Protein AF-0000000072927226 (afdb_homodimer)

Nearest PDB structures (foldseek):
  2j3t-assembly1_D  TM=7.865E-01  e=2.272E-13  Homo sapiens
  7b70-assembly1_D  TM=7.907E-01  e=9.037E-11  Drosophila melanogaster
  2zmv-assembly1_B  TM=6.816E-01  e=2.097E-09  Homo sapiens
  2zmv-assembly1_A  TM=6.597E-01  e=4.601E-09  Homo sapiens
  3cue-assembly4_U  TM=7.521E-01  e=5.831E-08  unclassified

Organism: Fusarium oxysporum f. sp. lycopersici (strain 4287 / CBS 123668 / FGSC 9935 / NRRL 34936) (NCBI:txid426428)

Solvent-accessible surface area (backbone atoms only — not comparable to full-atom values): 16430 Å² total; per-residue (Å²): 88,42,60,40,33,40,36,31,27,25,67,89,28,46,69,27,40,73,47,75,67,45,83,84,24,44,73,77,47,71,68,53,48,46,52,47,31,44,52,47,42,54,48,24,55,54,50,37,68,57,47,41,62,50,73,60,78,75,73,56,58,91,81,59,67,75,71,78,63,58,21,58,34,35,40,29,35,77,64,30,24,36,39,49,48,77,45,94,80,44,35,33,40,38,40,31,26,37,70,80,47,72,66,56,68,59,52,55,50,51,50,48,49,47,42,52,65,54,44,68,66,36,88,88,62,53,81,84,44,67,70,83,47,67,70,40,51,52,54,49,51,55,53,50,50,56,51,47,70,93,86,46,59,39,33,42,36,31,27,23,67,88,31,46,70,28,39,73,48,76,68,46,82,80,25,44,71,76,49,72,66,53,48,46,53,48,30,45,51,47,42,52,47,24,56,54,50,38,68,56,49,45,62,47,73,60,79,76,74,56,60,90,80,62,66,74,72,77,64,60,21,59,35,36,39,28,36,78,67,30,24,37,40,48,48,77,45,94,82,44,36,33,39,38,40,32,25,37,68,80,48,73,66,58,69,61,53,54,52,50,50,48,49,46,42,51,66,53,44,67,66,37,88,86,61,55,82,83,44,68,70,85,45,70,68,40,51,52,55,50,50,54,54,51,48,56,51,48,71,94

Sequence (300 aa):
MTVFALIVINKAGGLVYNKNFHEGLQQISTNDYLVLAGTFHGVHAITSRLNPVKNLPGATPPGNRPEPSSGLEVLETENFRMQCFNTMTGTKFLLFTDTTQANVDVTIRRIYDLYADYVMKNPFYSLEMPIRCDIFDRKLLSYIREINNRMTVFALIVINKAGGLVYNKNFHEGLQQISTNDYLVLAGTFHGVHAITSRLNPVKNLPGATPPGNRPEPSSGLEVLETENFRMQCFNTMTGTKFLLFTDTTQANVDVTIRRIYDLYADYVMKNPFYSLEMPIRCDIFDRKLLSYIREINNR

Foldseek 3Di:
DAWAKKWKAFQVLATQDIDGQDPPDPDQDPVNVRVVSNVQNVQQVVQLPVPPDPPPPPPPPPPCPPDSRGGDAWDDDPFWIWGWDADPNNMIMIIIGGPPDPPVVVVRVVLVVLCCVFPVPDPVDDRNHHGDTPVSVVVNNVSSCVVRVD/DAWAKKWKAFQVLATQDIDGQDPPDPDQDPVNVRVVSNVQNVQQVVQLPVPPDPPPPPPPPPPCPPDSRGGDAWDDDPFWIWGWDADPNNMIMIIIGGPVDPPVVVVRVVLVVLCVVFPVPDPVDDRNHHGDTVVSVVVNNVSSCVVRVD

pLDDT: mean 84.55, std 16.96, range [39.0, 98.31]

Secondary structure (DSSP, 8-state):
--EEEEEEE-TTS-EEEEEE--SSS----HHHHHHHHHHHHHHHHHHHH---B---TTTS-TTS-------EEEEEESS-EEEEEE-TTS-EEEEEE-TT---HHHHHHHHHHHHHHHTTT-TT--TTS----HHHHHHHHHHHHHHHT-/--EEEEEEE-TTS-EEEEEE--SSB----HHHHHHHHHHHHHHHHHHHH--SS---TTTS-TTS-------EEEEEESS-EEEEEE-TTS-EEEEEE-TT---HHHHHHHHHHHHHHHTTT-TT--TTS----HHHHHHHHHHHHHHHT-

Radius of gyration: 20.94 Å; Cα contacts (8 Å, |Δi|>4): 486; chains: 2; bounding box: 62×59×44 Å

InterPro domains:
  IPR007233 Trafficking protein particle complex subunit [PF04099] (3-146)
  IPR007233 Trafficking protein particle complex subunit [PTHR23249] (1-148)
  IPR007233 Trafficking protein particle complex subunit [SM01399] (3-147)
  IPR011012 Longin-like domain superfamily [SSF64356] (1-146)

Structure (mmCIF, N/CA/C/O backbone):
data_AF-0000000072927226-model_v1
#
loop_
_entity.id
_entity.type
_entity.pdbx_description
1 polymer 'Trafficking protein particle complex subunit'
#
loop_
_atom_site.group_PDB
_atom_site.id
_atom_site.type_symbol
_atom_site.label_atom_id
_atom_site.label_alt_id
_atom_site.label_comp_id
_atom_site.label_asym_id
_atom_site.label_entity_id
_atom_site.label_seq_id
_atom_site.pdbx_PDB_ins_code
_atom_site.Cartn_x
_atom_site.Cartn_y
_atom_site.Cartn_z
_atom_site.occupancy
_atom_site.B_iso_or_equiv
_atom_site.auth_seq_id
_atom_site.auth_comp_id
_atom_site.auth_asym_id
_atom_site.auth_atom_id
_atom_site.pdbx_PDB_model_num
ATOM 1 N N . MET A 1 1 ? 12.422 6.727 15.461 1 64.38 1 MET A N 1
ATOM 2 C CA . MET A 1 1 ? 11.047 6.863 14.977 1 64.38 1 MET A CA 1
ATOM 3 C C . MET A 1 1 ? 10.828 8.234 14.352 1 64.38 1 MET A C 1
ATOM 5 O O . MET A 1 1 ? 10.914 9.258 15.039 1 64.38 1 MET A O 1
ATOM 9 N N . THR A 1 2 ? 10.859 8.266 13.125 1 88.19 2 THR A N 1
ATOM 10 C CA . THR A 1 2 ? 10.836 9.594 12.531 1 88.19 2 THR A CA 1
ATOM 11 C C . THR A 1 2 ? 9.625 9.766 11.625 1 88.19 2 THR A C 1
ATOM 13 O O . THR A 1 2 ? 9.336 8.898 10.789 1 88.19 2 THR A O 1
ATOM 16 N N . VAL A 1 3 ? 8.836 10.773 11.953 1 92.12 3 VAL A N 1
ATOM 17 C CA . VAL A 1 3 ? 7.75 11.195 11.07 1 92.12 3 VAL A CA 1
ATOM 18 C C . VAL A 1 3 ? 8.289 12.125 9.984 1 92.12 3 VAL A C 1
ATOM 20 O O . VAL A 1 3 ? 8.938 13.125 10.289 1 92.12 3 VAL A O 1
ATOM 23 N N . PHE A 1 4 ? 8 11.758 8.766 1 90.88 4 PHE A N 1
ATOM 24 C CA . PHE A 1 4 ? 8.578 12.5 7.656 1 90.88 4 PHE A CA 1
ATOM 25 C C . PHE A 1 4 ? 7.617 13.57 7.164 1 90.88 4 PHE A C 1
ATOM 27 O O . PHE A 1 4 ? 8.031 14.703 6.883 1 90.88 4 PHE A O 1
ATOM 34 N N . ALA A 1 5 ? 6.379 13.219 6.992 1 92.75 5 ALA A N 1
ATOM 35 C CA . ALA A 1 5 ? 5.453 14.133 6.332 1 92.75 5 ALA A CA 1
ATOM 36 C C . ALA A 1 5 ? 4.004 13.758 6.633 1 92.75 5 ALA A C 1
ATOM 38 O O . ALA A 1 5 ? 3.717 12.625 7.031 1 92.75 5 ALA A O 1
ATOM 39 N N . LEU A 1 6 ? 3.143 14.719 6.469 1 95.25 6 LEU A N 1
ATOM 40 C CA . LEU A 1 6 ? 1.695 14.555 6.535 1 95.25 6 LEU A CA 1
ATOM 41 C C . LEU A 1 6 ? 1.026 15.125 5.289 1 95.25 6 LEU A C 1
ATOM 43 O O . LEU A 1 6 ? 1.361 16.234 4.852 1 95.25 6 LEU A O 1
ATOM 47 N N . ILE A 1 7 ? 0.152 14.344 4.785 1 95.94 7 ILE A N 1
ATOM 48 C CA . ILE A 1 7 ? -0.712 14.906 3.752 1 95.94 7 ILE A CA 1
ATOM 49 C C . ILE A 1 7 ? -2.174 14.625 4.098 1 95.94 7 ILE A C 1
ATOM 51 O O . ILE A 1 7 ? -2.492 13.602 4.703 1 95.94 7 ILE A O 1
ATOM 55 N N . VAL A 1 8 ? -3.021 15.531 3.719 1 97.44 8 VAL A N 1
ATOM 56 C CA . VAL A 1 8 ? -4.461 15.359 3.883 1 97.44 8 VAL A CA 1
ATOM 57 C C . VAL A 1 8 ? -5.152 15.445 2.523 1 97.44 8 VAL A C 1
ATOM 59 O O . VAL A 1 8 ? -4.902 16.375 1.751 1 97.44 8 VAL A O 1
ATOM 62 N N . ILE A 1 9 ? -5.93 14.492 2.289 1 96.88 9 ILE A N 1
ATOM 63 C CA . ILE A 1 9 ? -6.66 14.406 1.029 1 96.88 9 ILE A CA 1
ATOM 64 C C . ILE A 1 9 ? -8.164 14.445 1.3 1 96.88 9 ILE A C 1
ATOM 66 O O . ILE A 1 9 ? -8.648 13.781 2.217 1 96.88 9 ILE A O 1
ATOM 70 N N . ASN A 1 10 ? -8.906 15.258 0.527 1 95.81 10 ASN A N 1
ATOM 71 C CA . ASN A 1 10 ? -10.352 15.32 0.727 1 95.81 10 ASN A CA 1
ATOM 72 C C . ASN A 1 10 ? -11.055 14.117 0.103 1 95.81 10 ASN A C 1
ATOM 74 O O . ASN A 1 10 ? -10.398 13.219 -0.439 1 95.81 10 ASN A O 1
ATOM 78 N N . LYS A 1 11 ? -12.422 14.094 0.17 1 93.31 11 LYS A N 1
ATOM 79 C CA . LYS A 1 11 ? -13.227 12.945 -0.241 1 93.31 11 LYS A CA 1
ATOM 80 C C . LYS A 1 11 ? -13.055 12.664 -1.73 1 93.31 11 LYS A C 1
ATOM 82 O O . LYS A 1 11 ? -13.141 11.508 -2.162 1 93.31 11 LYS A O 1
ATOM 87 N N . ALA A 1 12 ? -12.773 13.688 -2.471 1 93.44 12 ALA A N 1
ATOM 88 C CA . ALA A 1 12 ? -12.664 13.57 -3.922 1 93.44 12 ALA A CA 1
ATOM 89 C C . ALA A 1 12 ? -11.234 13.227 -4.34 1 93.44 12 ALA A C 1
ATOM 91 O O . ALA A 1 12 ? -10.953 13.062 -5.527 1 93.44 12 ALA A O 1
ATOM 92 N N . GLY A 1 13 ? -10.297 13.141 -3.375 1 94.12 13 GLY A N 1
ATOM 93 C CA . GLY A 1 13 ? -8.922 12.797 -3.684 1 94.12 13 GLY A CA 1
ATOM 94 C C . GLY A 1 13 ? -8.031 14.008 -3.873 1 94.12 13 GLY A C 1
ATOM 95 O O . GLY A 1 13 ? -6.855 13.867 -4.227 1 94.12 13 GLY A O 1
ATOM 96 N N . GLY A 1 14 ? -8.531 15.117 -3.635 1 95.44 14 GLY A N 1
ATOM 97 C CA . GLY A 1 14 ? -7.746 16.328 -3.773 1 95.44 14 GLY A CA 1
ATOM 98 C C . GLY A 1 14 ? -6.82 16.578 -2.596 1 95.44 14 GLY A C 1
ATOM 99 O O . GLY A 1 14 ? -7.203 16.359 -1.443 1 95.44 14 GLY A O 1
ATOM 100 N N . LEU A 1 15 ? -5.582 17.031 -2.889 1 96.25 15 LEU A N 1
ATOM 101 C CA . LEU A 1 15 ? -4.613 17.375 -1.857 1 96.25 15 LEU A CA 1
ATOM 102 C C . LEU A 1 15 ? -4.988 18.688 -1.181 1 96.25 15 LEU A C 1
ATOM 104 O O . LEU A 1 15 ? -4.938 19.75 -1.806 1 96.25 15 LEU A O 1
ATOM 108 N N . VAL A 1 16 ? -5.277 18.672 0.1 1 96.69 16 VAL A N 1
ATOM 109 C CA . VAL A 1 16 ? -5.75 19.891 0.745 1 96.69 16 VAL A CA 1
ATOM 110 C C . VAL A 1 16 ? -4.738 20.344 1.791 1 96.69 16 VAL A C 1
ATOM 112 O O . VAL A 1 16 ? -4.871 21.438 2.354 1 96.69 16 VAL A O 1
ATOM 115 N N . TYR A 1 17 ? -3.723 19.516 2.072 1 96.62 17 TYR A N 1
ATOM 116 C CA . TYR A 1 17 ? -2.693 19.891 3.037 1 96.62 17 TYR A CA 1
ATOM 117 C C . TYR A 1 17 ? -1.443 19.031 2.857 1 96.62 17 TYR A C 1
ATOM 119 O O . TYR A 1 17 ? -1.535 17.844 2.572 1 96.62 17 TYR A O 1
ATOM 127 N N . ASN A 1 18 ? -0.349 19.578 2.965 1 94.38 18 ASN A N 1
ATOM 128 C CA . ASN A 1 18 ? 0.907 18.828 3.002 1 94.38 18 ASN A CA 1
ATOM 129 C C . ASN A 1 18 ? 1.955 19.547 3.85 1 94.38 18 ASN A C 1
ATOM 131 O O . ASN A 1 18 ? 2.023 20.781 3.852 1 94.38 18 ASN A O 1
ATOM 135 N N . LYS A 1 19 ? 2.652 18.812 4.602 1 92.75 19 LYS A N 1
ATOM 136 C CA . LYS A 1 19 ? 3.715 19.344 5.449 1 92.75 19 LYS A CA 1
ATOM 137 C C . LYS A 1 19 ? 4.852 18.328 5.609 1 92.75 19 LYS A C 1
ATOM 139 O O . LYS A 1 19 ? 4.605 17.141 5.824 1 92.75 19 LYS A O 1
ATOM 144 N N . ASN A 1 20 ? 6.051 18.844 5.488 1 90.88 20 ASN A N 1
ATOM 145 C CA . ASN A 1 20 ? 7.25 18.047 5.734 1 90.88 20 ASN A CA 1
ATOM 146 C C . ASN A 1 20 ? 7.844 18.344 7.109 1 90.88 20 ASN A C 1
ATOM 148 O O . ASN A 1 20 ? 7.879 19.5 7.543 1 90.88 20 ASN A O 1
ATOM 152 N N . PHE A 1 21 ? 8.281 17.359 7.82 1 90.06 21 PHE A N 1
ATOM 153 C CA . PHE A 1 21 ? 8.773 17.562 9.18 1 90.06 21 PHE A CA 1
ATOM 154 C C . PHE A 1 21 ? 10.258 17.219 9.273 1 90.06 21 PHE A C 1
ATOM 156 O O . PHE A 1 21 ? 10.898 17.453 10.297 1 90.06 21 PHE A O 1
ATOM 163 N N . HIS A 1 22 ? 10.773 16.609 8.289 1 76.5 22 HIS A N 1
ATOM 164 C CA . HIS A 1 22 ? 12.172 16.203 8.375 1 76.5 22 HIS A CA 1
ATOM 165 C C . HIS A 1 22 ? 13 16.859 7.266 1 76.5 22 HIS A C 1
ATOM 167 O O . HIS A 1 22 ? 12.656 16.75 6.086 1 76.5 22 HIS A O 1
ATOM 173 N N . GLU A 1 23 ? 13.828 17.844 7.527 1 61.56 23 GLU A N 1
ATOM 174 C CA . GLU A 1 23 ? 14.648 18.625 6.609 1 61.56 23 GLU A CA 1
ATOM 175 C C . GLU A 1 23 ? 15.625 17.734 5.844 1 61.56 23 GLU A C 1
ATOM 177 O O . GLU A 1 23 ? 15.945 18.016 4.684 1 61.56 23 GLU A O 1
ATOM 182 N N . GLY A 1 24 ? 16.188 16.781 6.418 1 55.22 24 GLY A N 1
ATOM 183 C CA . GLY A 1 24 ? 17.297 16.031 5.836 1 55.22 24 GLY A CA 1
ATOM 184 C C . GLY A 1 24 ? 16.844 15.008 4.809 1 55.22 24 GLY A C 1
ATOM 185 O O . GLY A 1 24 ? 17.688 14.398 4.133 1 55.22 24 GLY A O 1
ATOM 186 N N . LEU A 1 25 ? 15.633 14.891 4.73 1 54.06 25 LEU A N 1
ATOM 187 C CA . LEU A 1 25 ? 15.172 13.898 3.766 1 54.06 25 LEU A CA 1
ATOM 188 C C . LEU A 1 25 ? 14.781 14.562 2.451 1 54.06 25 LEU A C 1
ATOM 190 O O . LEU A 1 25 ? 14.484 15.758 2.418 1 54.06 25 LEU A O 1
ATOM 194 N N . GLN A 1 26 ? 15.312 13.938 1.363 1 57 26 GLN A N 1
ATOM 195 C CA . GLN A 1 26 ? 14.852 14.484 0.091 1 57 26 GLN A CA 1
ATOM 196 C C . GLN A 1 26 ? 13.398 14.945 0.186 1 57 26 GLN A C 1
ATOM 198 O O . GLN A 1 26 ? 12.523 14.188 0.62 1 57 26 GLN A O 1
ATOM 203 N N . GLN A 1 27 ? 13.289 16.109 0.219 1 61.47 27 GLN A N 1
ATOM 204 C CA . GLN A 1 27 ? 11.961 16.734 0.304 1 61.47 27 GLN A CA 1
ATOM 205 C C . GLN A 1 27 ? 11.07 16.266 -0.839 1 61.47 27 GLN A C 1
ATOM 207 O O . GLN A 1 27 ? 11.5 16.219 -1.993 1 61.47 27 GLN A O 1
ATOM 212 N N . ILE A 1 28 ? 10.031 15.547 -0.564 1 70.56 28 ILE A N 1
ATOM 213 C CA . ILE A 1 28 ? 8.961 15.281 -1.522 1 70.56 28 ILE A CA 1
ATOM 214 C C . ILE A 1 28 ? 8.32 16.594 -1.951 1 70.56 28 ILE A C 1
ATOM 216 O O . ILE A 1 28 ? 7.918 17.406 -1.108 1 70.56 28 ILE A O 1
ATOM 220 N N . SER A 1 29 ? 8.453 16.828 -3.266 1 78.81 29 SER A N 1
ATOM 221 C CA . SER A 1 29 ? 7.879 18.078 -3.789 1 78.81 29 SER A CA 1
ATOM 222 C C . SER A 1 29 ? 6.355 18.062 -3.676 1 78.81 29 SER A C 1
ATOM 224 O O . SER A 1 29 ? 5.746 17 -3.51 1 78.81 29 SER A O 1
ATOM 226 N N . THR A 1 30 ? 5.809 19.266 -3.76 1 82.25 30 THR A N 1
ATOM 227 C CA . THR A 1 30 ? 4.355 19.406 -3.754 1 82.25 30 THR A CA 1
ATOM 228 C C . THR A 1 30 ? 3.74 18.625 -4.914 1 82.25 30 THR A C 1
ATOM 230 O O . THR A 1 30 ? 2.674 18.016 -4.766 1 82.25 30 THR A O 1
ATOM 233 N N . ASN A 1 31 ? 4.426 18.672 -6.047 1 83.69 31 ASN A N 1
ATOM 234 C CA . ASN A 1 31 ? 3.955 17.906 -7.191 1 83.69 31 ASN A CA 1
ATOM 235 C C . ASN A 1 31 ? 3.936 16.406 -6.883 1 83.69 31 ASN A C 1
ATOM 237 O O . ASN A 1 31 ? 3.004 15.695 -7.273 1 83.69 31 ASN A O 1
ATOM 241 N N . ASP A 1 32 ? 4.945 15.977 -6.172 1 83.25 32 ASP A N 1
ATOM 242 C CA . ASP A 1 32 ? 5 14.57 -5.785 1 83.25 32 ASP A CA 1
ATOM 243 C C . ASP A 1 32 ? 3.838 14.203 -4.867 1 83.25 32 ASP A C 1
ATOM 245 O O . ASP A 1 32 ? 3.23 13.141 -5.02 1 83.25 32 ASP A O 1
ATOM 249 N N . TYR A 1 33 ? 3.488 15.125 -4.039 1 87.88 33 TYR A N 1
ATOM 250 C CA . TYR A 1 33 ? 2.383 14.859 -3.125 1 87.88 33 TYR A CA 1
ATOM 251 C C . TYR A 1 33 ? 1.053 14.836 -3.871 1 87.88 33 TYR A C 1
ATOM 253 O O . TYR A 1 33 ? 0.146 14.078 -3.514 1 87.88 33 TYR A O 1
ATOM 261 N N . LEU A 1 34 ? 1.011 15.656 -4.891 1 91.19 34 LEU A N 1
ATOM 262 C CA . LEU A 1 34 ? -0.199 15.656 -5.707 1 91.19 34 LEU A CA 1
ATOM 263 C C . LEU A 1 34 ? -0.377 14.312 -6.41 1 91.19 34 LEU A C 1
ATOM 265 O O . LEU A 1 34 ? -1.474 13.75 -6.414 1 91.19 34 LEU A O 1
ATOM 269 N N . VAL A 1 35 ? 0.688 13.914 -6.961 1 88.06 35 VAL A N 1
ATOM 270 C CA . VAL A 1 35 ? 0.662 12.625 -7.648 1 88.06 35 VAL A CA 1
ATOM 271 C C . VAL A 1 35 ? 0.358 11.516 -6.645 1 88.06 35 VAL A C 1
ATOM 273 O O . VAL A 1 35 ? -0.455 10.625 -6.918 1 88.06 35 VAL A O 1
ATOM 276 N N . LEU A 1 36 ? 0.914 11.602 -5.504 1 89.06 36 LEU A N 1
ATOM 277 C CA . LEU A 1 36 ? 0.69 10.602 -4.469 1 89.06 36 LEU A CA 1
ATOM 278 C C . LEU A 1 36 ? -0.763 10.609 -4.008 1 89.06 36 LEU A C 1
ATOM 280 O O . LEU A 1 36 ? -1.361 9.555 -3.799 1 89.06 36 LEU A O 1
ATOM 284 N N . ALA A 1 37 ? -1.286 11.797 -3.873 1 93.12 37 ALA A N 1
ATOM 285 C CA . ALA A 1 37 ? -2.68 11.945 -3.459 1 93.12 37 ALA A CA 1
ATOM 286 C C . ALA A 1 37 ? -3.619 11.266 -4.453 1 93.12 37 ALA A C 1
ATOM 288 O O . ALA A 1 37 ? -4.496 10.492 -4.059 1 93.12 37 ALA A O 1
ATOM 289 N N . GLY A 1 38 ? -3.404 11.531 -5.637 1 93.12 38 GLY A N 1
ATOM 290 C CA . GLY A 1 38 ? -4.223 10.922 -6.672 1 93.12 38 GLY A CA 1
ATOM 291 C C . GLY A 1 38 ? -4.074 9.414 -6.734 1 93.12 38 GLY A C 1
ATOM 292 O O . GLY A 1 38 ? -5.066 8.688 -6.812 1 93.12 38 GLY A O 1
ATOM 293 N N . THR A 1 39 ? -2.889 8.945 -6.715 1 90.81 39 THR A N 1
ATOM 294 C CA . THR A 1 39 ? -2.604 7.512 -6.77 1 90.81 39 THR A CA 1
ATOM 295 C C . THR A 1 39 ? -3.209 6.793 -5.566 1 90.81 39 THR A C 1
ATOM 297 O O . THR A 1 39 ? -3.838 5.742 -5.719 1 90.81 39 THR A O 1
ATOM 300 N N . PHE A 1 40 ? -3.025 7.352 -4.434 1 93.19 40 PHE A N 1
ATOM 301 C CA . PHE A 1 40 ? -3.59 6.758 -3.227 1 93.19 40 PHE A CA 1
ATOM 302 C C . PHE A 1 40 ? -5.105 6.633 -3.344 1 93.19 40 PHE A C 1
ATOM 304 O O . PHE A 1 40 ? -5.672 5.582 -3.029 1 93.19 40 PHE A O 1
ATOM 311 N N . HIS A 1 41 ? -5.645 7.723 -3.736 1 93.69 41 HIS A N 1
ATOM 312 C CA . HIS A 1 41 ? -7.102 7.719 -3.844 1 93.69 41 HIS A CA 1
ATOM 313 C C . HIS A 1 41 ? -7.586 6.605 -4.766 1 93.69 41 HIS A C 1
ATOM 315 O O . HIS A 1 41 ? -8.531 5.891 -4.438 1 93.69 41 HIS A O 1
ATOM 321 N N . GLY A 1 42 ? -7.008 6.48 -5.887 1 90.69 42 GLY A N 1
ATOM 322 C CA . GLY A 1 42 ? -7.34 5.414 -6.812 1 90.69 42 GLY A CA 1
ATOM 323 C C . GLY A 1 42 ? -7.168 4.027 -6.219 1 90.69 42 GLY A C 1
ATOM 324 O O . GLY A 1 42 ? -8.055 3.182 -6.332 1 90.69 42 GLY A O 1
ATOM 325 N N . VAL A 1 43 ? -6.074 3.797 -5.594 1 91.25 43 VAL A N 1
ATOM 326 C CA . VAL A 1 43 ? -5.766 2.504 -4.992 1 91.25 43 VAL A CA 1
ATOM 327 C C . VAL A 1 43 ? -6.746 2.215 -3.857 1 91.25 43 VAL A C 1
ATOM 329 O O . VAL A 1 43 ? -7.246 1.094 -3.73 1 91.25 43 VAL A O 1
ATOM 332 N N . HIS A 1 44 ? -6.898 3.225 -3.021 1 92.44 44 HIS A N 1
ATOM 333 C CA . HIS A 1 44 ? -7.852 3.092 -1.927 1 92.44 44 HIS A CA 1
ATOM 334 C C . HIS A 1 44 ? -9.219 2.637 -2.436 1 92.44 44 HIS A C 1
ATOM 336 O O . HIS A 1 44 ? -9.82 1.722 -1.871 1 92.44 44 HIS A O 1
ATOM 342 N N . ALA A 1 45 ? -9.688 3.215 -3.48 1 88.69 45 ALA A N 1
ATOM 343 C CA . ALA A 1 45 ? -10.977 2.863 -4.074 1 88.69 45 ALA A CA 1
ATOM 344 C C . ALA A 1 45 ? -10.969 1.427 -4.586 1 88.69 45 ALA A C 1
ATOM 346 O O . ALA A 1 45 ? -11.906 0.666 -4.332 1 88.69 45 ALA A O 1
ATOM 347 N N . ILE A 1 46 ? -9.969 1.088 -5.301 1 86.12 46 ILE A N 1
ATOM 348 C CA . ILE A 1 46 ? -9.883 -0.239 -5.902 1 86.12 46 ILE A CA 1
ATOM 349 C C . ILE A 1 46 ? -9.82 -1.298 -4.805 1 86.12 46 ILE A C 1
ATOM 351 O O . ILE A 1 46 ? -10.508 -2.318 -4.875 1 86.12 46 ILE A O 1
ATOM 355 N N . THR A 1 47 ? -9 -1.068 -3.807 1 88.38 47 THR A N 1
ATOM 356 C CA . THR A 1 47 ? -8.805 -2.064 -2.76 1 88.38 47 THR A CA 1
ATOM 357 C C . THR A 1 47 ? -10.039 -2.166 -1.873 1 88.38 47 THR A C 1
ATOM 359 O O . THR A 1 47 ? -10.281 -3.203 -1.253 1 88.38 47 THR A O 1
ATOM 362 N N . SER A 1 48 ? -10.797 -1.119 -1.738 1 86.5 48 SER A N 1
ATOM 363 C CA . SER A 1 48 ? -12.031 -1.159 -0.958 1 86.5 48 SER A CA 1
ATOM 364 C C . SER A 1 48 ? -13.062 -2.086 -1.599 1 86.5 48 SER A C 1
ATOM 366 O O . SER A 1 48 ? -13.953 -2.6 -0.917 1 86.5 48 SER A O 1
ATOM 368 N N . ARG A 1 49 ? -12.859 -2.355 -2.834 1 81.88 49 ARG A N 1
ATOM 369 C CA . ARG A 1 49 ? -13.805 -3.186 -3.572 1 81.88 49 ARG A CA 1
ATOM 370 C C . ARG A 1 49 ? -13.312 -4.625 -3.67 1 81.88 49 ARG A C 1
ATOM 372 O O . ARG A 1 49 ? -14.07 -5.527 -4.023 1 81.88 49 ARG A O 1
ATOM 379 N N . LEU A 1 50 ? -12.07 -4.801 -3.479 1 76.06 50 LEU A N 1
ATOM 380 C CA . LEU A 1 50 ? -11.461 -6.117 -3.613 1 76.06 50 LEU A CA 1
ATOM 381 C C . LEU A 1 50 ? -11.617 -6.922 -2.33 1 76.06 50 LEU A C 1
ATOM 383 O O . LEU A 1 50 ? -11.055 -8.016 -2.205 1 76.06 50 LEU A O 1
ATOM 387 N N . ASN A 1 51 ? -12.625 -6.801 -1.555 1 65.94 51 ASN A N 1
ATOM 388 C CA . ASN A 1 51 ? -12.766 -7.559 -0.315 1 65.94 51 ASN A CA 1
ATOM 389 C C . ASN A 1 51 ? -12.898 -9.055 -0.585 1 65.94 51 ASN A C 1
ATOM 391 O O . ASN A 1 51 ? -13.898 -9.492 -1.168 1 65.94 51 ASN A O 1
ATOM 395 N N . PRO A 1 52 ? -11.781 -9.781 -0.337 1 60.09 52 PRO A N 1
ATOM 396 C CA . PRO A 1 52 ? -11.88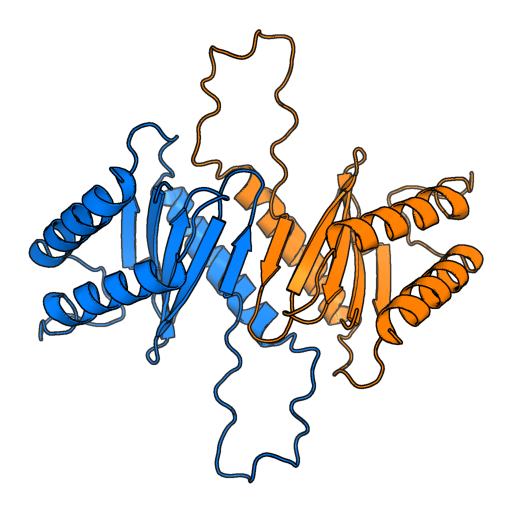3 -11.227 -0.549 1 60.09 52 PRO A CA 1
ATOM 397 C C . PRO A 1 52 ? -12.891 -11.891 0.39 1 60.09 52 PRO A C 1
ATOM 399 O O . PRO A 1 52 ? -13.32 -13.016 0.141 1 60.09 52 PRO A O 1
ATOM 402 N N . VAL A 1 53 ? -13.102 -11.367 1.552 1 55.62 53 VAL A N 1
ATOM 403 C CA . VAL A 1 53 ? -13.953 -12.016 2.539 1 55.62 53 VAL A CA 1
ATOM 404 C C . VAL A 1 53 ? -15.383 -11.492 2.406 1 55.62 53 VAL A C 1
ATOM 406 O O . VAL A 1 53 ? -15.602 -10.297 2.209 1 55.62 53 VAL A O 1
ATOM 409 N N . LYS A 1 54 ? -16.188 -12.312 1.806 1 48.59 54 LYS A N 1
ATOM 410 C CA . LYS A 1 54 ? -17.609 -12.039 1.655 1 48.59 54 LYS A CA 1
ATOM 411 C C . LYS A 1 54 ? -18.203 -11.5 2.955 1 48.59 54 LYS A C 1
ATOM 413 O O . LYS A 1 54 ? -18.078 -12.133 4.008 1 48.59 54 LYS A O 1
ATOM 418 N N . ASN A 1 55 ? -18.312 -10.305 3.105 1 45.78 55 ASN A N 1
ATOM 419 C CA . ASN A 1 55 ? -19.406 -10.102 4.051 1 45.78 55 ASN A CA 1
ATOM 420 C C . ASN A 1 55 ? -20.656 -10.867 3.631 1 45.78 55 ASN A C 1
ATOM 422 O O . ASN A 1 55 ? -21.125 -10.719 2.504 1 45.78 55 ASN A O 1
ATOM 426 N N . LEU A 1 56 ? -20.812 -12.133 3.98 1 42.69 56 LEU A N 1
ATOM 427 C CA . LEU A 1 56 ? -22.062 -12.844 3.752 1 42.69 56 LEU A CA 1
ATOM 428 C C . LEU A 1 56 ? -23.234 -11.867 3.682 1 42.69 56 LEU A C 1
ATOM 430 O O . LEU A 1 56 ? -23.375 -11.008 4.555 1 42.69 56 LEU A O 1
ATOM 434 N N . PRO A 1 57 ? -23.844 -11.789 2.564 1 41.41 57 PRO A N 1
ATOM 435 C CA . PRO A 1 57 ? -25.062 -10.961 2.523 1 41.41 57 PRO A CA 1
ATOM 436 C C . PRO A 1 57 ? -25.891 -11.078 3.797 1 41.41 57 PRO A C 1
ATOM 438 O O . PRO A 1 57 ? -26.594 -10.133 4.164 1 41.41 57 PRO A O 1
ATOM 441 N N . GLY A 1 58 ? -26.234 -12.273 4.215 1 39.53 58 GLY A N 1
ATOM 442 C CA . GLY A 1 58 ? -27.297 -12.562 5.176 1 39.53 58 GLY A CA 1
ATOM 443 C C . GLY A 1 58 ? -27.016 -11.992 6.555 1 39.53 58 GLY A C 1
ATOM 444 O O . GLY A 1 58 ? -27.828 -12.133 7.465 1 39.53 58 GLY A O 1
ATOM 445 N N . ALA A 1 59 ? -25.812 -12.055 7.012 1 41.25 59 ALA A N 1
ATOM 446 C CA . ALA A 1 59 ? -25.844 -11.891 8.461 1 41.25 59 ALA A CA 1
ATOM 447 C C . ALA A 1 59 ? -26.312 -10.492 8.844 1 41.25 59 ALA A C 1
ATOM 449 O O . ALA A 1 59 ? -26.469 -10.188 10.031 1 41.25 59 ALA A O 1
ATOM 450 N N . THR A 1 60 ? -25.703 -9.359 8.102 1 41.44 60 THR A N 1
ATOM 451 C CA . THR A 1 60 ? -26.188 -8.164 8.781 1 41.44 60 THR A CA 1
ATOM 452 C C . THR A 1 60 ? -27.625 -7.859 8.391 1 41.44 60 THR A C 1
ATOM 454 O O . THR A 1 60 ? -27.969 -7.879 7.207 1 41.44 60 THR A O 1
ATOM 457 N N . PRO A 1 61 ? -28.578 -7.887 9.18 1 41.38 61 PRO A N 1
ATOM 458 C CA . PRO A 1 61 ? -29.922 -7.383 8.891 1 41.38 61 PRO A CA 1
ATOM 459 C C . PRO A 1 61 ? -29.922 -6.172 7.961 1 41.38 61 PRO A C 1
ATOM 461 O O . PRO A 1 61 ? -28.922 -5.438 7.906 1 41.38 61 PRO A O 1
ATOM 464 N N . PRO A 1 62 ? -30.938 -6.02 6.941 1 42.84 62 PRO A N 1
ATOM 465 C CA . PRO A 1 62 ? -31.094 -4.914 6 1 42.84 62 PRO A CA 1
ATOM 466 C C . PRO A 1 62 ? -30.609 -3.58 6.562 1 42.84 62 PRO A C 1
ATOM 468 O O . PRO A 1 62 ? -30.328 -2.65 5.801 1 42.84 62 PRO A O 1
ATOM 471 N N . GLY A 1 63 ? -30.891 -3.18 7.691 1 42.94 63 GLY A N 1
ATOM 472 C CA . GLY A 1 63 ? -30.719 -1.854 8.258 1 42.94 63 GLY A CA 1
ATOM 473 C C . GLY A 1 63 ? -29.25 -1.464 8.414 1 42.94 63 GLY A C 1
ATOM 474 O O . GLY A 1 63 ? -28.953 -0.323 8.766 1 42.94 63 GLY A O 1
ATOM 475 N N . ASN A 1 64 ? -28.406 -2.309 8.906 1 40.56 64 ASN A N 1
ATOM 476 C CA . ASN A 1 64 ? -27.062 -1.894 9.258 1 40.56 64 ASN A CA 1
ATOM 477 C C . ASN A 1 64 ? -26.125 -1.977 8.055 1 40.56 64 ASN A C 1
ATOM 479 O O . ASN A 1 64 ? -25.781 -3.07 7.605 1 40.56 64 ASN A O 1
ATOM 483 N N . ARG A 1 65 ? -26.297 -1.166 7.059 1 40.06 65 ARG A N 1
ATOM 484 C CA . ARG A 1 65 ? -25.359 -1.025 5.953 1 40.06 65 ARG A CA 1
ATOM 485 C C . ARG A 1 65 ? -23.938 -1.286 6.41 1 40.06 65 ARG A C 1
ATOM 487 O O . ARG A 1 65 ? -23.469 -0.687 7.383 1 40.06 65 ARG A O 1
ATOM 494 N N . PRO A 1 66 ? -23.438 -2.422 6.16 1 44.34 66 PRO A N 1
ATOM 495 C CA . PRO A 1 66 ? -22.031 -2.566 6.586 1 44.34 66 PRO A CA 1
ATOM 496 C C . PRO A 1 66 ? -21.203 -1.314 6.316 1 44.34 66 PRO A C 1
ATOM 498 O O . PRO A 1 66 ? -21.484 -0.567 5.379 1 44.34 66 PRO A O 1
ATOM 501 N N . GLU A 1 67 ? -20.625 -0.678 7.309 1 47.16 67 GLU A N 1
ATOM 502 C CA . GLU A 1 67 ? -19.688 0.422 7.152 1 47.16 67 GLU A CA 1
ATOM 503 C C . GLU A 1 67 ? -18.75 0.185 5.969 1 47.16 67 GLU A C 1
ATOM 505 O O . GLU A 1 67 ? -18.297 -0.94 5.742 1 47.16 67 GLU A O 1
ATOM 510 N N . PRO A 1 68 ? -18.875 0.983 4.91 1 48.31 68 PRO A N 1
ATOM 511 C CA . PRO A 1 68 ? -17.953 0.843 3.771 1 48.31 68 PRO A CA 1
ATOM 512 C C . PRO A 1 68 ? -16.562 0.36 4.188 1 48.31 68 PRO A C 1
ATOM 514 O O . PRO A 1 68 ? -16.062 0.766 5.23 1 48.31 68 PRO A O 1
ATOM 517 N N . SER A 1 69 ? -16.203 -0.842 3.82 1 56.09 69 SER A N 1
ATOM 518 C CA . SER A 1 69 ? -14.898 -1.43 4.094 1 56.09 69 SER A CA 1
ATOM 519 C C . SER A 1 69 ? -13.781 -0.409 3.902 1 56.09 69 SER A C 1
ATOM 521 O O . SER A 1 69 ? -13.883 0.47 3.043 1 56.09 69 SER A O 1
ATOM 523 N N . SER A 1 70 ? -12.922 -0.097 4.867 1 72.44 70 SER A N 1
ATOM 524 C CA . SER A 1 70 ? -11.812 0.849 4.773 1 72.44 70 SER A CA 1
ATOM 525 C C . SER A 1 70 ? -10.75 0.369 3.787 1 72.44 70 SER A C 1
ATOM 527 O O . SER A 1 70 ? -10.555 -0.836 3.621 1 72.44 70 SER A O 1
ATOM 529 N N . GLY A 1 71 ? -10.625 0.951 2.514 1 86.38 71 GLY A N 1
ATOM 530 C CA . GLY A 1 71 ? -9.594 0.823 1.498 1 86.38 71 GLY A CA 1
ATOM 531 C C . GLY A 1 71 ? -8.195 0.668 2.08 1 86.38 71 GLY A C 1
ATOM 532 O O . GLY A 1 71 ? -8.016 0.007 3.104 1 86.38 71 GLY A O 1
ATOM 533 N N . LEU A 1 72 ? -7.254 1.008 1.468 1 92.31 72 LEU A N 1
ATOM 534 C CA . LEU A 1 72 ? -5.84 0.952 1.824 1 92.31 72 LEU A CA 1
ATOM 535 C C . LEU A 1 72 ? -5.586 1.669 3.146 1 92.31 72 LEU A C 1
ATOM 537 O O . LEU A 1 72 ? -5.977 2.826 3.316 1 92.31 72 LEU A O 1
ATOM 541 N N . GLU A 1 73 ? -4.965 0.973 4.082 1 94.06 73 GLU A N 1
ATOM 542 C CA . GLU A 1 73 ? -4.688 1.57 5.387 1 94.06 73 GLU A CA 1
ATOM 543 C C . GLU A 1 73 ? -3.186 1.738 5.605 1 94.06 73 GLU A C 1
ATOM 545 O O . GLU A 1 73 ? -2.75 2.691 6.254 1 94.06 73 GLU A O 1
ATOM 550 N N . VAL A 1 74 ? -2.457 0.774 5.113 1 93.94 74 VAL A N 1
ATOM 551 C CA . VAL A 1 74 ? -1.014 0.825 5.316 1 93.94 74 VAL A CA 1
ATOM 552 C C . VAL A 1 74 ? -0.293 0.465 4.02 1 93.94 74 VAL A C 1
ATOM 554 O O . VAL A 1 74 ? -0.692 -0.468 3.32 1 93.94 74 VAL A O 1
ATOM 557 N N . LEU A 1 75 ? 0.658 1.236 3.781 1 94 75 LEU A N 1
ATOM 558 C CA . LEU A 1 75 ? 1.581 0.971 2.684 1 94 75 LEU A CA 1
ATOM 559 C C . LEU A 1 75 ? 3.027 1.009 3.168 1 94 75 LEU A C 1
ATOM 561 O O . LEU A 1 75 ? 3.428 1.941 3.867 1 94 75 LEU A O 1
ATOM 565 N N . GLU A 1 76 ? 3.758 -0.031 2.803 1 93.06 76 GLU A N 1
ATOM 566 C CA . GLU A 1 76 ? 5.156 -0.077 3.221 1 93.06 76 GLU A CA 1
ATOM 567 C C . GLU A 1 76 ? 6.086 -0.256 2.025 1 93.06 76 GLU A C 1
ATOM 569 O O . GLU A 1 76 ? 5.809 -1.062 1.134 1 93.06 76 GLU A O 1
ATOM 574 N N . THR A 1 77 ? 7.102 0.522 2.047 1 91.94 77 THR A N 1
ATOM 575 C CA . THR A 1 77 ? 8.211 0.367 1.113 1 91.94 77 THR A CA 1
ATOM 576 C C . THR A 1 77 ? 9.508 0.071 1.861 1 91.94 77 THR A C 1
ATOM 578 O O . THR A 1 77 ? 9.508 -0.077 3.086 1 91.94 77 THR A O 1
ATOM 581 N N . GLU A 1 78 ? 10.562 -0.095 1.11 1 87.12 78 GLU A N 1
ATOM 582 C CA . GLU A 1 78 ? 11.875 -0.276 1.728 1 87.12 78 GLU A CA 1
ATOM 583 C C . GLU A 1 78 ? 12.281 0.958 2.527 1 87.12 78 GLU A C 1
ATOM 585 O O . GLU A 1 78 ? 12.984 0.846 3.535 1 87.12 78 GLU A O 1
ATOM 590 N N . ASN A 1 79 ? 11.711 2.092 2.242 1 84.88 79 ASN A N 1
ATOM 591 C CA . ASN A 1 79 ? 12.266 3.35 2.732 1 84.88 79 ASN A CA 1
ATOM 592 C C . ASN A 1 79 ? 11.297 4.059 3.68 1 84.88 79 ASN A C 1
ATOM 594 O O . ASN A 1 79 ? 11.719 4.852 4.52 1 84.88 79 ASN A O 1
ATOM 598 N N . PHE A 1 80 ? 10.07 3.746 3.516 1 88.38 80 PHE A N 1
ATOM 599 C CA . PHE A 1 80 ? 9.117 4.453 4.363 1 88.38 80 PHE A CA 1
ATOM 600 C C . PHE A 1 80 ? 7.832 3.652 4.523 1 88.38 80 PHE A C 1
ATOM 602 O O . PHE A 1 80 ? 7.617 2.668 3.811 1 88.38 80 PHE A O 1
ATOM 609 N N . ARG A 1 81 ? 7.094 4.094 5.445 1 92.81 81 ARG A N 1
ATOM 610 C CA . ARG A 1 81 ? 5.762 3.57 5.73 1 92.81 81 ARG A CA 1
ATOM 611 C C . ARG A 1 81 ? 4.719 4.684 5.695 1 92.81 81 ARG A C 1
ATOM 613 O O . ARG A 1 81 ? 4.973 5.793 6.16 1 92.81 81 ARG A O 1
ATOM 620 N N . MET A 1 82 ? 3.629 4.336 5.113 1 93.12 82 MET A N 1
ATOM 621 C CA . MET A 1 82 ? 2.51 5.27 5.062 1 93.12 82 MET A CA 1
ATOM 622 C C . MET A 1 82 ? 1.291 4.699 5.781 1 93.12 82 MET A C 1
ATOM 624 O O . MET A 1 82 ? 0.916 3.547 5.555 1 93.12 82 MET A O 1
ATOM 628 N N . GLN A 1 83 ? 0.77 5.465 6.645 1 95.38 83 GLN A N 1
ATOM 629 C CA . GLN A 1 83 ? -0.453 5.105 7.355 1 95.38 83 GLN A CA 1
ATOM 630 C C . GLN A 1 83 ? -1.593 6.059 7.008 1 95.38 83 GLN A C 1
ATOM 632 O O . GLN A 1 83 ? -1.399 7.277 6.961 1 95.38 83 GLN A O 1
ATOM 637 N N . CYS A 1 84 ? -2.732 5.434 6.812 1 96.25 84 CYS A N 1
ATOM 638 C CA . CYS A 1 84 ? -3.904 6.234 6.469 1 96.25 84 CYS A CA 1
ATOM 639 C C . CYS A 1 84 ? -4.926 6.219 7.602 1 96.25 84 CYS A C 1
ATOM 641 O O . CYS A 1 84 ? -5.195 5.172 8.188 1 96.25 84 CYS A O 1
ATOM 643 N N . PHE A 1 85 ? -5.465 7.352 7.961 1 96.19 85 PHE A N 1
ATOM 644 C CA . PHE A 1 85 ? -6.625 7.492 8.836 1 96.19 85 PHE A CA 1
ATOM 645 C C . PHE A 1 85 ? -7.801 8.109 8.078 1 96.19 85 PHE A C 1
ATOM 647 O O . PHE A 1 85 ? -7.73 9.258 7.645 1 96.19 85 PHE A O 1
ATOM 654 N N . ASN A 1 86 ? -8.812 7.277 7.941 1 93.69 86 ASN A N 1
ATOM 655 C CA . ASN A 1 86 ? -10.023 7.703 7.238 1 93.69 86 ASN A CA 1
ATOM 656 C C . ASN A 1 86 ? -11.055 8.289 8.203 1 93.69 86 ASN A C 1
ATOM 658 O O . ASN A 1 86 ? -11.453 7.629 9.164 1 93.69 86 ASN A O 1
ATOM 662 N N . THR A 1 87 ? -11.516 9.445 7.855 1 94.12 87 THR A N 1
ATOM 663 C CA . THR A 1 87 ? -1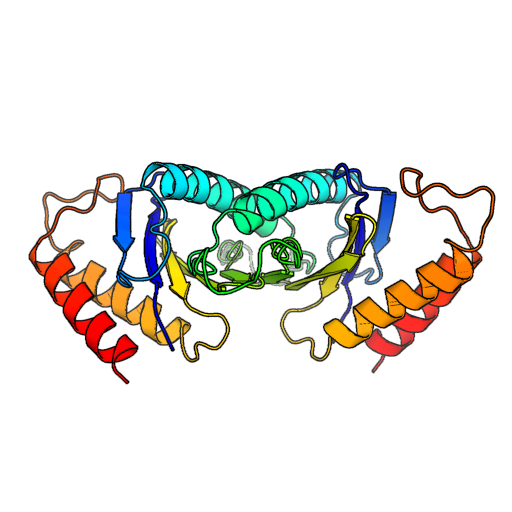2.555 10.055 8.68 1 94.12 87 THR A CA 1
ATOM 664 C C . THR A 1 87 ? -13.945 9.688 8.148 1 94.12 87 THR A C 1
ATOM 666 O O . THR A 1 87 ? -14.07 9.164 7.047 1 94.12 87 THR A O 1
ATOM 669 N N . MET A 1 88 ? -14.922 10.031 8.898 1 89.75 88 MET A N 1
ATOM 670 C CA . MET A 1 88 ? -16.297 9.75 8.508 1 89.75 88 MET A CA 1
ATOM 671 C C . MET A 1 88 ? -16.719 10.609 7.324 1 89.75 88 MET A C 1
ATOM 673 O O . MET A 1 88 ? -17.578 10.211 6.527 1 89.75 88 MET A O 1
ATOM 677 N N . THR A 1 89 ? -16.156 11.703 7.172 1 91.44 89 THR A N 1
ATOM 678 C CA . THR A 1 89 ? -16.5 12.633 6.105 1 91.44 89 THR A CA 1
ATOM 679 C C . THR A 1 89 ? -15.805 12.25 4.805 1 91.44 89 THR A C 1
ATOM 681 O O . THR A 1 89 ? -16.047 12.867 3.764 1 91.44 89 THR A O 1
ATOM 684 N N . GLY A 1 90 ? -14.906 11.289 4.855 1 91.88 90 GLY A N 1
ATOM 685 C CA . GLY A 1 90 ? -14.188 10.867 3.662 1 91.88 90 GLY A CA 1
ATOM 686 C C . GLY A 1 90 ? -12.812 11.492 3.535 1 91.88 90 GLY A C 1
ATOM 687 O O . GLY A 1 90 ? -12.031 11.117 2.664 1 91.88 90 GLY A O 1
ATOM 688 N N . THR A 1 91 ? -12.57 12.445 4.398 1 95.44 91 THR A N 1
ATOM 689 C CA . THR A 1 91 ? -11.227 13.023 4.434 1 95.44 91 THR A CA 1
ATOM 690 C C . THR A 1 91 ? -10.211 12.008 4.949 1 95.44 91 THR A C 1
ATOM 692 O O . THR A 1 91 ? -10.484 11.289 5.914 1 95.44 91 THR A O 1
ATOM 695 N N . LYS A 1 92 ? -9.016 11.969 4.285 1 96.19 92 LYS A N 1
ATOM 696 C CA . LYS A 1 92 ? -8.008 10.977 4.652 1 96.19 92 LYS A CA 1
ATOM 697 C C . LYS A 1 92 ? -6.707 11.648 5.078 1 96.19 92 LYS A C 1
ATOM 699 O O . LYS A 1 92 ? -6.238 12.578 4.418 1 96.19 92 LYS A O 1
ATOM 704 N N . PHE A 1 93 ? -6.164 11.258 6.195 1 97.38 93 PHE A N 1
ATOM 705 C CA . PHE A 1 93 ? -4.852 11.672 6.676 1 97.38 93 PHE A CA 1
ATOM 706 C C . PHE A 1 93 ? -3.799 10.617 6.359 1 97.38 93 PHE A C 1
ATOM 708 O O . PHE A 1 93 ? -3.953 9.453 6.73 1 97.38 93 PHE A O 1
ATOM 715 N N . LEU A 1 94 ? -2.777 11.008 5.652 1 95.94 94 LEU A N 1
ATOM 716 C CA . LEU A 1 94 ? -1.682 10.109 5.305 1 95.94 94 LEU A CA 1
ATOM 717 C C . LEU A 1 94 ? -0.395 10.523 6.008 1 95.94 94 LEU A C 1
ATOM 719 O O . LEU A 1 94 ? 0.129 11.617 5.762 1 95.94 94 LEU A O 1
ATOM 723 N N . LEU A 1 95 ? 0.107 9.68 6.84 1 95.19 95 LEU A N 1
ATOM 724 C CA . LEU A 1 95 ? 1.315 9.953 7.609 1 95.19 95 LEU A CA 1
ATOM 725 C C . LEU A 1 95 ? 2.479 9.094 7.121 1 95.19 95 LEU A C 1
ATOM 727 O O . LEU A 1 95 ? 2.361 7.871 7.039 1 95.19 95 LEU A O 1
ATOM 731 N N . PHE A 1 96 ? 3.496 9.766 6.781 1 92.19 96 PHE A N 1
ATOM 732 C CA . PHE A 1 96 ? 4.688 9.078 6.305 1 92.19 96 PHE A CA 1
ATOM 733 C C . PHE A 1 96 ? 5.746 9.008 7.398 1 92.19 96 PHE A C 1
ATOM 735 O O . PHE A 1 96 ? 6.125 10.031 7.969 1 92.19 96 PHE A O 1
ATOM 742 N N . THR A 1 97 ? 6.207 7.844 7.637 1 92.94 97 THR A N 1
ATOM 743 C CA . THR A 1 97 ? 7.195 7.633 8.688 1 92.94 97 THR A CA 1
ATOM 744 C C . THR A 1 97 ? 8.305 6.695 8.211 1 92.94 97 THR A C 1
ATOM 746 O O . THR A 1 97 ? 8.219 6.145 7.113 1 92.94 97 THR A O 1
ATOM 749 N N . ASP A 1 98 ? 9.281 6.594 9.023 1 89.19 98 ASP A N 1
ATOM 750 C CA . ASP A 1 98 ? 10.258 5.535 8.781 1 89.19 98 ASP A CA 1
ATOM 751 C C . ASP A 1 98 ? 9.641 4.156 9.031 1 89.19 98 ASP A C 1
ATOM 753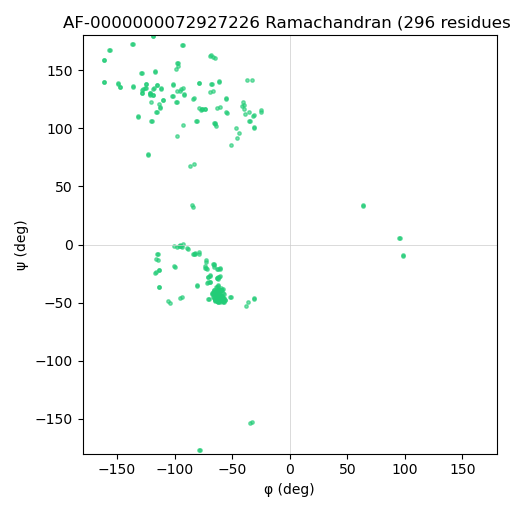 O O . ASP A 1 98 ? 8.547 4.051 9.578 1 89.19 98 ASP A O 1
ATOM 757 N N . THR A 1 99 ? 10.234 3.098 8.555 1 86.94 99 THR A N 1
ATOM 758 C CA . THR A 1 99 ? 9.672 1.752 8.531 1 86.94 99 THR A CA 1
ATOM 759 C C . THR A 1 99 ? 9.664 1.151 9.938 1 86.94 99 THR A C 1
ATOM 761 O O . THR A 1 99 ? 9.008 0.135 10.18 1 86.94 99 THR A O 1
ATOM 764 N N . THR A 1 100 ? 10.289 1.658 10.844 1 79.75 100 THR A N 1
ATOM 765 C CA . THR A 1 100 ? 10.422 1.062 12.172 1 79.75 100 THR A CA 1
ATOM 766 C C . THR A 1 100 ? 9.461 1.719 13.156 1 79.75 100 THR A C 1
ATOM 768 O O . THR A 1 100 ? 9.383 1.313 14.32 1 79.75 100 THR A O 1
ATOM 771 N N . GLN A 1 101 ? 8.727 2.678 12.703 1 71.44 101 GLN A N 1
ATOM 772 C CA . GLN A 1 101 ? 7.945 3.496 13.625 1 71.44 101 GLN A CA 1
ATOM 773 C C . GLN A 1 101 ? 6.844 2.676 14.289 1 71.44 101 GLN A C 1
ATOM 775 O O . GLN A 1 101 ? 6.109 1.949 13.617 1 71.44 101 GLN A O 1
ATOM 780 N N . ALA A 1 102 ? 6.746 2.807 15.594 1 74.12 102 ALA A N 1
ATOM 781 C CA . ALA A 1 102 ? 5.699 2.164 16.391 1 74.12 102 ALA A CA 1
ATOM 782 C C . ALA A 1 102 ? 4.562 3.137 16.688 1 74.12 102 ALA A C 1
ATOM 784 O O . ALA A 1 102 ? 4.742 4.355 16.609 1 74.12 102 ALA A O 1
ATOM 785 N N . ASN A 1 103 ? 3.391 2.701 16.859 1 84.62 103 ASN A N 1
ATOM 786 C CA . ASN A 1 103 ? 2.215 3.418 17.344 1 84.62 103 ASN A CA 1
ATOM 787 C C . ASN A 1 103 ? 1.814 4.543 16.391 1 84.62 103 ASN A C 1
ATOM 789 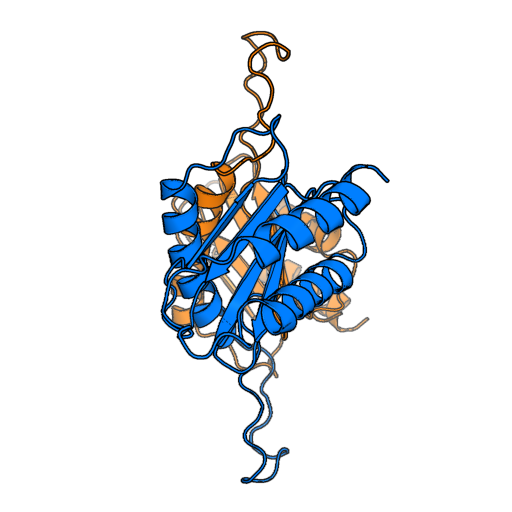O O . ASN A 1 103 ? 1.494 5.648 16.828 1 84.62 103 ASN A O 1
ATOM 793 N N . VAL A 1 104 ? 2.02 4.309 15.125 1 92.06 104 VAL A N 1
ATOM 794 C CA . VAL A 1 104 ? 1.677 5.309 14.117 1 92.06 104 VAL A CA 1
ATOM 795 C C . VAL A 1 104 ? 0.178 5.598 14.164 1 92.06 104 VAL A C 1
ATOM 797 O O . VAL A 1 104 ? -0.253 6.723 13.898 1 92.06 104 VAL A O 1
ATOM 800 N N . ASP A 1 105 ? -0.573 4.648 14.578 1 90.81 105 ASP A N 1
ATOM 801 C CA . ASP A 1 105 ? -2.021 4.793 14.68 1 90.81 105 ASP A CA 1
ATOM 802 C C . ASP A 1 105 ? -2.4 5.832 15.727 1 90.81 105 ASP A C 1
ATOM 804 O O . ASP A 1 105 ? -3.289 6.66 15.508 1 90.81 105 ASP A O 1
ATOM 808 N N . VAL A 1 106 ? -1.728 5.797 16.844 1 93.62 106 VAL A N 1
ATOM 809 C CA . VAL A 1 106 ? -1.986 6.758 17.906 1 93.62 106 VAL A CA 1
ATOM 810 C C . VAL A 1 106 ? -1.592 8.156 17.453 1 93.62 106 VAL A C 1
ATOM 812 O O . VAL A 1 106 ? -2.33 9.125 17.672 1 93.62 106 VAL A O 1
ATOM 815 N N . THR A 1 107 ? -0.466 8.219 16.797 1 95.5 107 THR A N 1
ATOM 816 C CA . THR A 1 107 ? 0.054 9.5 16.344 1 95.5 107 THR A CA 1
ATOM 817 C C . THR A 1 107 ? -0.909 10.148 15.344 1 95.5 107 THR A C 1
ATOM 819 O O . THR A 1 107 ? -1.256 11.32 15.477 1 95.5 107 THR A O 1
ATOM 822 N N . ILE A 1 108 ? -1.351 9.43 14.406 1 96.88 108 ILE A N 1
ATOM 823 C CA . ILE A 1 108 ? -2.18 9.984 13.344 1 96.88 108 ILE A CA 1
ATOM 824 C C . ILE A 1 108 ? -3.549 10.367 13.906 1 96.88 108 ILE A C 1
ATOM 826 O O . ILE A 1 108 ? -4.156 11.344 13.469 1 96.88 108 ILE A O 1
ATOM 830 N N . ARG A 1 109 ? -4.059 9.695 14.875 1 96.69 109 ARG A N 1
ATOM 831 C CA . ARG A 1 109 ? -5.316 10.047 15.523 1 96.69 109 ARG A CA 1
ATOM 832 C C . ARG A 1 109 ? -5.188 11.359 16.297 1 96.69 109 ARG A C 1
ATOM 834 O O . ARG A 1 109 ? -6.105 12.18 16.281 1 96.69 109 ARG A O 1
ATOM 841 N N . ARG A 1 110 ? -4.078 11.445 16.938 1 97.5 110 ARG A N 1
ATOM 842 C CA . ARG A 1 110 ? -3.818 12.703 17.641 1 97.5 110 ARG A CA 1
ATOM 843 C C . ARG A 1 110 ? -3.754 13.867 16.656 1 97.5 110 ARG A C 1
ATOM 845 O O . ARG A 1 110 ? -4.23 14.961 16.953 1 97.5 110 ARG A O 1
ATOM 852 N N . ILE A 1 111 ? -3.195 13.633 15.57 1 98.19 111 ILE A N 1
ATOM 853 C CA . ILE A 1 111 ? -3.137 14.656 14.531 1 98.19 111 ILE A CA 1
ATOM 854 C C . ILE A 1 111 ? -4.551 15.031 14.094 1 98.19 111 ILE A C 1
ATOM 856 O O . ILE A 1 111 ? -4.871 16.203 13.938 1 98.19 111 ILE A O 1
ATOM 860 N N . TYR A 1 112 ? -5.344 14.047 13.969 1 97.75 112 TYR A N 1
ATOM 861 C CA . TYR A 1 112 ? -6.734 14.305 13.625 1 97.75 112 TYR A CA 1
ATOM 862 C C . TYR A 1 112 ? -7.422 15.141 14.703 1 97.75 112 TYR A C 1
ATOM 864 O O . TYR A 1 112 ? -8.211 16.031 14.391 1 97.75 112 TYR A O 1
ATOM 872 N N . ASP A 1 113 ? -7.125 14.844 15.898 1 98.25 113 ASP A N 1
ATOM 873 C CA . ASP A 1 113 ? -7.699 15.617 17 1 98.25 113 ASP A CA 1
ATOM 874 C C . ASP A 1 113 ? -7.293 17.078 16.906 1 98.25 113 ASP A C 1
ATOM 876 O O . ASP A 1 113 ? -8.109 17.984 17.156 1 98.25 113 ASP A O 1
ATOM 880 N N . LEU A 1 114 ? -6.078 17.344 16.641 1 98.19 114 LEU A N 1
ATOM 881 C CA . LEU A 1 114 ? -5.617 18.719 16.438 1 98.19 114 LEU A CA 1
ATOM 882 C C . LEU A 1 114 ? -6.371 19.375 15.289 1 98.19 114 LEU A C 1
ATOM 884 O O . LEU A 1 114 ? -6.816 20.531 15.414 1 98.19 114 LEU A O 1
ATOM 888 N N . TYR A 1 115 ? -6.527 18.656 14.219 1 97.88 115 TYR A N 1
ATOM 889 C CA . TYR A 1 115 ? -7.285 19.141 13.07 1 97.88 115 TYR A CA 1
ATOM 890 C C . TYR A 1 115 ? -8.719 19.469 13.461 1 97.88 115 TYR A C 1
ATOM 892 O O . TYR A 1 115 ? -9.242 20.531 13.102 1 97.88 115 TYR A O 1
ATOM 900 N N . ALA A 1 116 ? -9.336 18.578 14.18 1 97 116 ALA A N 1
ATOM 901 C CA . ALA A 1 116 ? -10.719 18.75 14.617 1 97 116 ALA A CA 1
ATOM 902 C C . ALA A 1 116 ? -10.852 19.969 15.523 1 97 116 ALA A C 1
ATOM 904 O O . ALA A 1 116 ? -11.805 20.734 15.398 1 97 116 ALA A O 1
ATOM 905 N N . ASP A 1 117 ? -9.867 20.203 16.312 1 97.25 117 ASP A N 1
ATOM 906 C CA . ASP A 1 117 ? -9.93 21.25 17.328 1 97.25 117 ASP A CA 1
ATOM 907 C C . ASP A 1 117 ? -9.641 22.625 16.719 1 97.25 117 ASP A C 1
ATOM 909 O O . ASP A 1 117 ? -10.258 23.609 17.094 1 97.25 117 ASP A O 1
ATOM 913 N N . TYR A 1 118 ? -8.75 22.672 15.734 1 97.12 118 TYR A N 1
ATOM 914 C CA . TYR A 1 118 ? -8.25 23.984 15.344 1 97.12 118 TYR A CA 1
ATOM 915 C C . TYR A 1 118 ? -8.695 24.344 13.93 1 97.12 118 TYR A C 1
ATOM 917 O O . TYR A 1 118 ? -8.742 25.516 13.562 1 97.12 118 TYR A O 1
ATOM 925 N N . VAL A 1 119 ? -9.055 23.312 13.094 1 96.31 119 VAL A N 1
ATOM 926 C CA . VAL A 1 119 ? -9.445 23.609 11.719 1 96.31 119 VAL A CA 1
ATOM 927 C C . VAL A 1 119 ? -10.961 23.469 11.57 1 96.31 119 VAL A C 1
ATOM 929 O O . VAL A 1 119 ? -11.633 24.406 11.125 1 96.31 119 VAL A O 1
ATOM 932 N N . MET A 1 120 ? -11.508 22.406 12.039 1 94.44 120 MET A N 1
ATOM 933 C CA . MET A 1 120 ? -12.906 22.078 11.781 1 94.44 120 MET A CA 1
ATOM 934 C C . MET A 1 120 ? -13.836 22.984 12.594 1 94.44 120 MET A C 1
ATOM 936 O O . MET A 1 120 ? -15.016 23.109 12.289 1 94.44 120 MET A O 1
ATOM 940 N N . LYS A 1 121 ? -13.328 23.594 13.609 1 93.69 121 LYS A N 1
ATOM 941 C CA . LYS A 1 121 ? -14.133 24.5 14.43 1 93.69 121 LYS A CA 1
ATOM 942 C C . LYS A 1 121 ? -14.211 25.891 13.805 1 93.69 121 LYS A C 1
ATOM 944 O O . LYS A 1 121 ? -14.984 26.734 14.25 1 93.69 121 LYS A O 1
ATOM 949 N N . ASN A 1 122 ? -13.461 26.094 12.789 1 91.88 122 ASN A N 1
ATOM 950 C CA . ASN A 1 122 ? -13.531 27.344 12.031 1 91.88 122 ASN A CA 1
ATOM 951 C C . ASN A 1 122 ? -14.766 27.375 11.125 1 91.88 122 ASN A C 1
ATOM 953 O O . ASN A 1 122 ? -14.883 26.547 10.211 1 91.88 122 ASN A O 1
ATOM 957 N N . PRO A 1 123 ? -15.75 28.328 11.336 1 90.06 123 PRO A N 1
ATOM 958 C CA . PRO A 1 123 ? -16.984 28.344 10.555 1 90.06 123 PRO A CA 1
ATOM 959 C C . PRO A 1 123 ? -16.75 28.672 9.078 1 90.06 123 PRO A C 1
ATOM 961 O O . PRO A 1 123 ? -17.625 28.438 8.242 1 90.06 123 PRO A O 1
ATOM 964 N N . PHE A 1 124 ? -15.609 29.219 8.742 1 90.44 124 PHE A N 1
ATOM 965 C CA . PHE A 1 124 ? -15.32 29.594 7.367 1 90.44 124 PHE A CA 1
ATOM 966 C C . PHE A 1 124 ? -14.602 28.469 6.63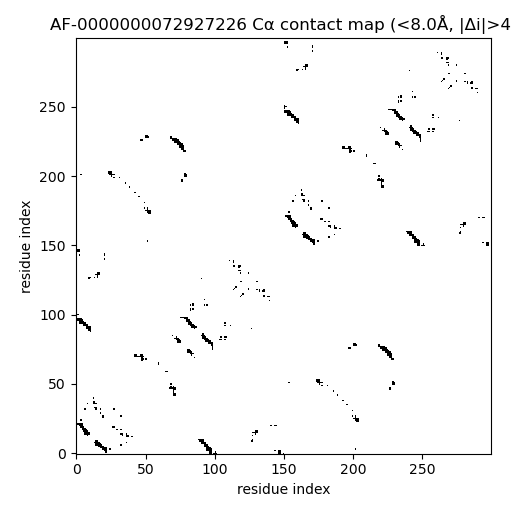3 1 90.44 124 PHE A C 1
ATOM 968 O O . PHE A 1 124 ? -14.234 28.609 5.465 1 90.44 124 PHE A O 1
ATOM 975 N N . TYR A 1 125 ? -14.328 27.359 7.238 1 91.31 125 TYR A N 1
ATOM 976 C CA . TYR A 1 125 ? -13.625 26.234 6.633 1 91.31 125 TYR A CA 1
ATOM 977 C C . TYR A 1 125 ? -14.617 25.219 6.062 1 91.31 125 TYR A C 1
ATOM 979 O O . TYR A 1 125 ? -15.641 24.922 6.688 1 91.31 125 TYR A O 1
ATOM 987 N N . SER A 1 126 ? -14.336 24.766 4.816 1 90 126 SER A N 1
ATOM 988 C CA . SER A 1 126 ? -15.039 23.641 4.191 1 90 126 SER A CA 1
ATOM 989 C C . SER A 1 126 ? -14.094 22.484 3.91 1 90 126 SER A C 1
ATOM 991 O O . SER A 1 126 ? -12.938 22.688 3.543 1 90 126 SER A O 1
ATOM 993 N N . LEU A 1 127 ? -14.641 21.203 3.965 1 86.12 127 LEU A N 1
ATOM 994 C CA . LEU A 1 127 ? -13.859 19.984 3.865 1 86.12 127 LEU A CA 1
ATOM 995 C C . LEU A 1 127 ? -13.125 19.906 2.527 1 86.12 127 LEU A C 1
ATOM 997 O O . LEU A 1 127 ? -12.109 19.219 2.408 1 86.12 127 LEU A O 1
ATOM 1001 N N . GLU A 1 128 ? -13.547 20.609 1.563 1 89.06 128 GLU A N 1
ATOM 1002 C CA . GLU A 1 128 ? -12.953 20.547 0.229 1 89.06 128 GLU A CA 1
ATOM 1003 C C . GLU A 1 128 ? -11.898 21.625 0.035 1 89.06 128 GLU A C 1
ATOM 1005 O O . GLU A 1 128 ? -11.156 21.609 -0.947 1 89.06 128 GLU A O 1
ATOM 1010 N N . MET A 1 129 ? -11.703 22.422 1.023 1 91 129 MET A N 1
ATOM 1011 C CA . MET A 1 129 ? -10.805 23.562 0.896 1 91 129 MET A CA 1
ATOM 1012 C C . MET A 1 129 ? -9.43 23.25 1.463 1 91 129 MET A C 1
ATOM 1014 O O . MET A 1 129 ? -9.297 22.391 2.338 1 91 129 MET A O 1
ATOM 1018 N N . PRO A 1 130 ? -8.438 24 0.968 1 94.81 130 PRO A N 1
ATOM 1019 C CA . PRO A 1 130 ? -7.109 23.859 1.562 1 94.81 130 PRO A CA 1
ATOM 1020 C C . PRO A 1 130 ? -7.082 24.234 3.041 1 94.81 130 PRO A C 1
ATOM 1022 O O . PRO A 1 130 ? -7.785 25.156 3.459 1 94.81 130 PRO A O 1
ATOM 1025 N N . ILE A 1 131 ? -6.348 23.484 3.785 1 96.44 131 ILE A N 1
ATOM 1026 C CA . ILE A 1 131 ? -6.176 23.766 5.203 1 96.44 131 ILE A CA 1
ATOM 1027 C C . ILE A 1 131 ? -5.113 24.859 5.383 1 96.44 131 ILE A C 1
ATOM 1029 O O . ILE A 1 131 ? -3.922 24.594 5.191 1 96.44 131 ILE A O 1
ATOM 1033 N N . ARG A 1 132 ? -5.613 26.062 5.719 1 93.75 132 ARG A N 1
ATOM 1034 C CA . ARG A 1 132 ? -4.746 27.188 6.008 1 93.75 132 ARG A CA 1
ATOM 1035 C C . ARG A 1 132 ? -5.02 27.75 7.398 1 93.75 132 ARG A C 1
ATOM 1037 O O . ARG A 1 132 ? -5.797 28.703 7.551 1 93.75 132 ARG A O 1
ATOM 1044 N N . CYS A 1 133 ? -4.555 27.141 8.391 1 95.44 133 CYS A N 1
ATOM 1045 C CA . CYS A 1 133 ? -4.758 27.5 9.789 1 95.44 133 CYS A CA 1
ATOM 1046 C C . CYS A 1 133 ? -3.436 27.516 10.547 1 95.44 133 CYS A C 1
ATOM 1048 O O . CYS A 1 133 ? -2.877 26.453 10.844 1 95.44 133 CYS A O 1
ATOM 1050 N N . ASP A 1 134 ? -2.943 28.656 10.945 1 96.06 134 ASP A N 1
ATOM 1051 C CA . ASP A 1 134 ? -1.63 28.844 11.555 1 96.06 134 ASP A CA 1
ATOM 1052 C C . ASP A 1 134 ? -1.542 28.109 12.891 1 96.06 134 ASP A C 1
ATOM 1054 O O . ASP A 1 134 ? -0.501 27.531 13.227 1 96.06 134 ASP A O 1
ATOM 1058 N N . ILE A 1 135 ? -2.613 28.266 13.641 1 97 135 ILE A N 1
ATOM 1059 C CA . ILE A 1 135 ? -2.598 27.625 14.945 1 97 135 ILE A CA 1
ATOM 1060 C C . ILE A 1 135 ? -2.449 26.109 14.773 1 97 135 ILE A C 1
ATOM 1062 O O . ILE A 1 135 ? -1.683 25.469 15.5 1 97 135 ILE A O 1
ATOM 1066 N N . PHE A 1 136 ? -3.143 25.484 13.836 1 97.81 136 PHE A N 1
ATOM 1067 C CA . PHE A 1 136 ? -3.02 24.062 13.547 1 97.81 136 PHE A CA 1
ATOM 1068 C C . PHE A 1 136 ? -1.584 23.703 13.172 1 97.81 136 PHE A C 1
ATOM 1070 O O . PHE A 1 136 ? -1.02 22.734 13.688 1 97.81 136 PHE A O 1
ATOM 1077 N N . ASP A 1 137 ? -1.016 24.484 12.328 1 97.25 137 ASP A N 1
ATOM 1078 C CA . ASP A 1 137 ? 0.355 24.25 11.883 1 97.25 137 ASP A CA 1
ATOM 1079 C C . ASP A 1 137 ? 1.317 24.219 13.07 1 97.25 137 ASP A C 1
ATOM 1081 O O . ASP A 1 137 ? 2.15 23.312 13.172 1 97.25 137 ASP A O 1
ATOM 1085 N N . ARG A 1 138 ? 1.206 25.188 13.883 1 97.44 138 ARG A N 1
ATOM 1086 C CA . ARG A 1 138 ? 2.107 25.312 15.023 1 97.44 138 ARG A CA 1
ATOM 1087 C C . ARG A 1 138 ? 1.951 24.141 15.984 1 97.44 138 ARG A C 1
ATOM 1089 O O . ARG A 1 138 ? 2.943 23.562 16.438 1 97.44 138 ARG A O 1
ATOM 1096 N N . LYS A 1 139 ? 0.699 23.812 16.328 1 97.88 139 LYS A N 1
ATOM 1097 C CA . LYS A 1 139 ? 0.437 22.719 17.25 1 97.88 139 LYS A CA 1
ATOM 1098 C C . LYS A 1 139 ? 0.919 21.391 16.656 1 97.88 139 LYS A C 1
ATOM 1100 O O . LYS A 1 139 ? 1.492 20.562 17.375 1 97.88 139 LYS A O 1
ATOM 1105 N N . LEU A 1 140 ? 0.694 21.203 15.391 1 97.88 140 LEU A N 1
ATOM 1106 C CA . LEU A 1 140 ? 1.127 20 14.688 1 97.88 140 LEU A CA 1
ATOM 1107 C C . LEU A 1 140 ? 2.646 19.875 14.711 1 97.88 140 LEU A C 1
ATOM 1109 O O . LEU A 1 140 ? 3.186 18.828 15.047 1 97.88 140 LEU A O 1
ATOM 1113 N N . LEU A 1 141 ? 3.291 20.938 14.352 1 96 141 LEU A N 1
ATOM 1114 C CA . LEU A 1 141 ? 4.75 20.953 14.336 1 96 141 LEU A CA 1
ATOM 1115 C C . LEU A 1 141 ? 5.309 20.625 15.719 1 96 141 LEU A C 1
ATOM 1117 O O . LEU A 1 141 ? 6.25 19.828 15.836 1 96 141 LEU A O 1
ATOM 1121 N N . SER A 1 142 ? 4.797 21.266 16.734 1 96.94 142 SER A N 1
ATOM 1122 C CA . SER A 1 142 ? 5.246 21.016 18.109 1 96.94 142 SER A CA 1
ATOM 1123 C C . SER A 1 142 ? 5.066 19.547 18.484 1 96.94 142 SER A C 1
ATOM 1125 O O . SER A 1 142 ? 5.973 18.938 19.062 1 96.94 142 SER A O 1
ATOM 1127 N N . TYR A 1 143 ? 3.953 19.031 18.188 1 96.94 143 TYR A N 1
ATOM 1128 C CA . TYR A 1 143 ? 3.646 17.641 18.5 1 96.94 143 TYR A CA 1
ATOM 1129 C C . TYR A 1 143 ? 4.617 16.688 17.812 1 96.94 143 TYR A C 1
ATOM 1131 O O . TYR A 1 143 ? 5.176 15.789 18.438 1 96.94 143 TYR A O 1
ATOM 1139 N N . ILE A 1 144 ? 4.844 16.844 16.5 1 95.25 144 ILE A N 1
ATOM 1140 C CA . ILE A 1 144 ? 5.703 15.969 15.711 1 95.25 144 ILE A CA 1
ATOM 1141 C C . ILE A 1 144 ? 7.152 16.109 16.188 1 95.25 144 ILE A C 1
ATOM 1143 O O . ILE A 1 144 ? 7.902 15.133 16.203 1 95.25 144 ILE A O 1
ATOM 1147 N N . ARG A 1 145 ? 7.527 17.328 16.5 1 93.5 145 ARG A N 1
ATOM 1148 C CA . ARG A 1 145 ? 8.875 17.547 17.016 1 93.5 145 ARG A CA 1
ATOM 1149 C C . ARG A 1 145 ? 9.109 16.719 18.281 1 93.5 145 ARG A C 1
ATOM 1151 O O . ARG A 1 145 ? 10.195 16.172 18.484 1 93.5 145 ARG A O 1
ATOM 1158 N N . GLU A 1 146 ? 8.141 16.688 19.109 1 93.5 146 GLU A N 1
ATOM 1159 C CA . GLU A 1 146 ? 8.242 15.875 20.312 1 93.5 146 GLU A CA 1
ATOM 1160 C C . GLU A 1 146 ? 8.445 14.406 19.984 1 93.5 146 GLU A C 1
ATOM 1162 O O . GLU A 1 146 ? 9.211 13.711 20.672 1 93.5 146 GLU A O 1
ATOM 1167 N N . ILE A 1 147 ? 7.793 13.938 18.984 1 90.69 147 ILE A N 1
ATOM 1168 C CA . ILE A 1 147 ? 7.883 12.547 18.562 1 90.69 147 ILE A CA 1
ATOM 1169 C C . ILE A 1 147 ? 9.258 12.281 17.953 1 90.69 147 ILE A C 1
ATOM 1171 O O . ILE A 1 147 ? 9.898 11.273 18.25 1 90.69 147 ILE A O 1
ATOM 1175 N N . ASN A 1 148 ? 9.68 13.164 17.078 1 89.94 148 ASN A N 1
ATOM 1176 C CA . ASN A 1 148 ? 10.914 12.969 16.312 1 89.94 148 ASN A CA 1
ATOM 1177 C C . ASN A 1 148 ? 12.148 13.148 17.203 1 89.94 148 ASN A C 1
ATOM 1179 O O . ASN A 1 148 ? 13.227 12.664 16.875 1 89.94 148 ASN A O 1
ATOM 1183 N N . ASN A 1 149 ? 11.984 13.797 18.281 1 85.94 149 ASN A N 1
ATOM 1184 C CA . ASN A 1 149 ? 13.102 14.047 19.172 1 85.94 149 ASN A CA 1
ATOM 1185 C C . ASN A 1 149 ? 13.164 13.008 20.297 1 85.94 149 ASN A C 1
ATOM 1187 O O . ASN A 1 149 ? 14.062 13.039 21.125 1 85.94 149 ASN A O 1
ATOM 1191 N N . ARG A 1 150 ? 12.234 12.07 20.359 1 76.56 150 ARG A N 1
ATOM 1192 C CA . ARG A 1 150 ? 12.312 10.977 21.312 1 76.56 150 ARG A CA 1
ATOM 1193 C C . ARG A 1 150 ? 13.266 9.891 20.844 1 76.56 150 ARG A C 1
ATOM 1195 O O . ARG A 1 150 ? 13.391 9.648 19.641 1 76.56 150 ARG A O 1
ATOM 1202 N N . MET B 1 1 ? -4.246 -18.125 9.898 1 64.44 1 MET B N 1
ATOM 1203 C CA . MET B 1 1 ? -3.471 -17.578 8.797 1 64.44 1 MET B CA 1
ATOM 1204 C C . MET B 1 1 ? -3.975 -18.094 7.453 1 64.44 1 MET B C 1
ATOM 1206 O O . MET B 1 1 ? -3.898 -19.297 7.18 1 64.44 1 MET B O 1
ATOM 1210 N N . THR B 1 2 ? -4.699 -17.297 6.84 1 87.81 2 THR B N 1
ATOM 1211 C CA . THR B 1 2 ? -5.281 -17.812 5.605 1 87.81 2 THR B CA 1
ATOM 1212 C C . THR B 1 2 ? -4.715 -17.078 4.391 1 87.81 2 THR B C 1
ATOM 1214 O O . THR B 1 2 ? -4.691 -15.844 4.359 1 87.81 2 THR B O 1
ATOM 1217 N N . VAL B 1 3 ? -4.098 -17.875 3.508 1 91.81 3 VAL B N 1
ATOM 1218 C CA . VAL B 1 3 ? -3.666 -17.359 2.211 1 91.81 3 VAL B CA 1
ATOM 1219 C C . VAL B 1 3 ? -4.832 -17.391 1.228 1 91.81 3 VAL B C 1
ATOM 1221 O O . VAL B 1 3 ? -5.449 -18.438 1.019 1 91.81 3 VAL B O 1
ATOM 1224 N N . PHE B 1 4 ? -5.094 -16.234 0.666 1 90.62 4 PHE B N 1
ATOM 1225 C CA . PHE B 1 4 ? -6.266 -16.141 -0.195 1 90.62 4 PHE B CA 1
ATOM 1226 C C . PHE B 1 4 ? -5.891 -16.375 -1.652 1 90.62 4 PHE B C 1
ATOM 1228 O O . PHE B 1 4 ? -6.609 -17.062 -2.377 1 90.62 4 PHE B O 1
ATOM 1235 N N . ALA B 1 5 ? -4.844 -15.766 -2.094 1 92.62 5 ALA B N 1
ATOM 1236 C CA . ALA B 1 5 ? -4.547 -15.781 -3.523 1 92.62 5 ALA B CA 1
ATOM 1237 C C . ALA B 1 5 ? -3.084 -15.43 -3.783 1 92.62 5 ALA B C 1
ATOM 1239 O O . ALA B 1 5 ? -2.42 -14.836 -2.93 1 92.62 5 ALA B O 1
ATOM 1240 N N . LEU B 1 6 ? -2.623 -15.828 -4.945 1 95.25 6 LEU B N 1
ATOM 1241 C CA . LEU B 1 6 ? -1.314 -15.469 -5.48 1 95.25 6 LEU B CA 1
ATOM 1242 C C . LEU B 1 6 ? -1.441 -14.898 -6.887 1 95.25 6 LEU B C 1
ATOM 1244 O O . LEU B 1 6 ? -2.168 -15.438 -7.719 1 95.25 6 LEU B O 1
ATOM 1248 N N . ILE B 1 7 ? -0.767 -13.82 -7.055 1 95.94 7 ILE B N 1
ATOM 1249 C CA . ILE B 1 7 ? -0.628 -13.344 -8.422 1 95.94 7 ILE B CA 1
ATOM 1250 C C . ILE B 1 7 ? 0.846 -13.094 -8.734 1 95.94 7 ILE B C 1
ATOM 1252 O O . ILE B 1 7 ? 1.619 -12.711 -7.855 1 95.94 7 ILE B O 1
ATOM 1256 N N . VAL B 1 8 ? 1.215 -13.305 -9.969 1 97.5 8 VAL B N 1
ATOM 1257 C CA . VAL B 1 8 ? 2.564 -13.008 -10.445 1 97.5 8 VAL B CA 1
ATOM 1258 C C . VAL B 1 8 ? 2.5 -12.016 -11.602 1 97.5 8 VAL B C 1
ATOM 1260 O O . VAL B 1 8 ? 1.732 -12.203 -12.547 1 97.5 8 VAL B O 1
ATOM 1263 N N . ILE B 1 9 ? 3.262 -11.031 -11.438 1 96.88 9 ILE B N 1
ATOM 1264 C CA . ILE B 1 9 ? 3.314 -9.969 -12.445 1 96.88 9 ILE B CA 1
ATOM 1265 C C . ILE B 1 9 ? 4.723 -9.891 -13.031 1 96.88 9 ILE B C 1
ATOM 1267 O O . ILE B 1 9 ? 5.711 -9.945 -12.297 1 96.88 9 ILE B O 1
ATOM 1271 N N . ASN B 1 10 ? 4.828 -9.781 -14.383 1 95.88 10 ASN B N 1
ATOM 1272 C CA . ASN B 1 10 ? 6.148 -9.672 -14.992 1 95.88 10 ASN B CA 1
ATOM 1273 C C . ASN B 1 10 ? 6.703 -8.25 -14.867 1 95.88 10 ASN B C 1
ATOM 1275 O O . ASN B 1 10 ? 6.07 -7.383 -14.266 1 95.88 10 ASN B O 1
ATOM 1279 N N . LYS B 1 11 ? 7.906 -8.023 -15.461 1 93.44 11 LYS B N 1
ATOM 1280 C CA . LYS B 1 11 ? 8.641 -6.77 -15.312 1 93.44 11 LYS B CA 1
ATOM 1281 C C . LYS B 1 11 ? 7.852 -5.598 -15.891 1 93.44 11 LYS B C 1
ATOM 1283 O O . LYS B 1 11 ? 7.953 -4.473 -15.398 1 93.44 11 LYS B O 1
ATOM 1288 N N . ALA B 1 12 ? 7.059 -5.879 -16.875 1 93.56 12 ALA B N 1
ATOM 1289 C CA . ALA B 1 12 ? 6.305 -4.84 -17.562 1 93.56 12 ALA B CA 1
ATOM 1290 C C . ALA B 1 12 ? 4.957 -4.598 -16.891 1 93.56 12 ALA B C 1
ATOM 1292 O O . ALA B 1 12 ? 4.191 -3.727 -17.312 1 93.56 12 ALA B O 1
ATOM 1293 N N . GLY B 1 13 ? 4.633 -5.387 -15.859 1 94.19 13 GLY B N 1
ATOM 1294 C CA . GLY B 1 13 ? 3.379 -5.203 -15.148 1 94.19 13 GLY B CA 1
ATOM 1295 C C . GLY B 1 13 ? 2.271 -6.113 -15.641 1 94.19 13 GLY B C 1
ATOM 1296 O O . GLY B 1 13 ? 1.129 -6.012 -15.195 1 94.19 13 GLY B O 1
ATOM 1297 N N . GLY B 1 14 ? 2.566 -6.965 -16.484 1 95.44 14 GLY B N 1
ATOM 1298 C CA . GLY B 1 14 ? 1.575 -7.891 -17.016 1 95.44 14 GLY B CA 1
ATOM 1299 C C . GLY B 1 14 ? 1.285 -9.047 -16.062 1 95.44 14 GLY B C 1
ATOM 1300 O O . GLY B 1 14 ? 2.201 -9.594 -15.453 1 95.44 14 GLY B O 1
ATOM 1301 N N . LEU B 1 15 ? -0.012 -9.422 -15.953 1 96.19 15 LEU B N 1
ATOM 1302 C CA . LEU B 1 15 ? -0.433 -10.555 -15.141 1 96.19 15 LEU B CA 1
ATOM 1303 C C . LEU B 1 15 ? -0.06 -11.875 -15.82 1 96.19 15 LEU B C 1
ATOM 1305 O O . LEU B 1 15 ? -0.614 -12.211 -16.859 1 96.19 15 LEU B O 1
ATOM 1309 N N . VAL B 1 16 ? 0.806 -12.656 -15.203 1 96.75 16 VAL B N 1
ATOM 1310 C CA . VAL B 1 16 ? 1.271 -13.859 -15.883 1 96.75 16 VAL B CA 1
ATOM 1311 C C . VAL B 1 16 ? 0.8 -15.094 -15.125 1 96.75 16 VAL B C 1
ATOM 1313 O O . VAL B 1 16 ? 0.951 -16.219 -15.602 1 96.75 16 VAL B O 1
ATOM 1316 N N . TYR B 1 17 ? 0.223 -14.906 -13.922 1 96.69 17 TYR B N 1
ATOM 1317 C CA . TYR B 1 17 ? -0.28 -16.031 -13.133 1 96.69 17 TYR B CA 1
ATOM 1318 C C . TYR B 1 17 ? -1.264 -15.555 -12.07 1 96.69 17 TYR B C 1
ATOM 1320 O O . TYR B 1 17 ? -1.073 -14.492 -11.469 1 96.69 17 TYR B O 1
ATOM 1328 N N . ASN B 1 18 ? -2.258 -16.219 -11.859 1 94.38 18 ASN B N 1
ATOM 1329 C CA . ASN B 1 18 ? -3.168 -15.961 -10.742 1 94.38 18 ASN B CA 1
ATOM 1330 C C . ASN B 1 18 ? -3.814 -17.25 -10.25 1 94.38 18 ASN B C 1
ATOM 1332 O O . ASN B 1 18 ? -4.125 -18.141 -11.039 1 94.38 18 ASN B O 1
ATOM 1336 N N . LYS B 1 19 ? -3.904 -17.375 -8.992 1 92.75 19 LYS B N 1
ATOM 1337 C CA . LYS B 1 19 ? -4.523 -18.547 -8.367 1 92.75 19 LYS B CA 1
ATOM 1338 C C . LYS B 1 19 ? -5.223 -18.156 -7.066 1 92.75 19 LYS B C 1
ATOM 1340 O O . LYS B 1 19 ? -4.676 -17.406 -6.258 1 92.75 19 LYS B O 1
ATOM 1345 N N . ASN B 1 20 ? -6.414 -18.688 -6.914 1 90.75 20 ASN B N 1
ATOM 1346 C CA . ASN B 1 20 ? -7.172 -18.531 -5.68 1 90.75 20 ASN B CA 1
ATOM 1347 C C . ASN B 1 20 ? -7.098 -19.781 -4.809 1 90.75 20 ASN B C 1
ATOM 1349 O O . ASN B 1 20 ? -7.16 -20.906 -5.316 1 90.75 20 ASN B O 1
ATOM 1353 N N . PHE B 1 21 ? -6.922 -19.641 -3.523 1 90 21 PHE B N 1
ATOM 1354 C CA . PHE B 1 21 ? -6.75 -20.781 -2.646 1 90 21 PHE B CA 1
ATOM 1355 C C . PHE B 1 21 ? -7.91 -20.906 -1.667 1 90 21 PHE B C 1
ATOM 1357 O O . PHE B 1 21 ? -8.023 -21.891 -0.945 1 90 21 PHE B O 1
ATOM 1364 N N . HIS B 1 22 ? -8.68 -19.906 -1.568 1 76.62 22 HIS B N 1
ATOM 1365 C CA . HIS B 1 22 ? -9.758 -19.953 -0.585 1 76.62 22 HIS B CA 1
ATOM 1366 C C . HIS B 1 22 ? -11.117 -19.797 -1.253 1 76.62 22 HIS B C 1
ATOM 1368 O O . HIS B 1 22 ? -11.344 -18.859 -2.01 1 76.62 22 HIS B O 1
ATOM 1374 N N . GLU B 1 23 ? -11.922 -20.812 -1.383 1 61.53 23 GLU B N 1
ATOM 1375 C CA . GLU B 1 23 ? -13.227 -20.891 -2.033 1 61.53 23 GLU B CA 1
ATOM 1376 C C . GLU B 1 23 ? -14.219 -19.922 -1.391 1 61.53 23 GLU B C 1
ATOM 1378 O O . GLU B 1 23 ? -15.102 -19.391 -2.066 1 61.53 23 GLU B O 1
ATOM 1383 N N . GLY B 1 24 ? -14.195 -19.734 -0.157 1 55.09 24 GLY B N 1
ATOM 1384 C CA . GLY B 1 24 ? -15.242 -19.016 0.552 1 55.09 24 GLY B CA 1
ATOM 1385 C C . GLY B 1 24 ? -15.125 -17.516 0.421 1 55.09 24 GLY B C 1
ATOM 1386 O O . GLY B 1 24 ? -16.016 -16.781 0.838 1 55.09 24 GLY B O 1
ATOM 1387 N N . LEU B 1 25 ? -14.102 -17.141 -0.116 1 53.59 25 LEU B N 1
ATOM 1388 C CA . LEU B 1 25 ? -13.945 -15.703 -0.254 1 53.59 25 LEU B CA 1
ATOM 1389 C C . LEU B 1 25 ? -14.414 -15.234 -1.627 1 53.59 25 LEU B C 1
ATOM 1391 O O . LEU B 1 25 ? -14.461 -16.016 -2.574 1 53.59 25 LEU B O 1
ATOM 1395 N N . GLN B 1 26 ? -15.234 -14.148 -1.542 1 56.88 26 GLN B N 1
ATOM 1396 C CA . GLN B 1 26 ? -15.578 -13.609 -2.852 1 56.88 26 GLN B CA 1
ATOM 1397 C C . GLN B 1 26 ? -14.414 -13.734 -3.826 1 56.88 26 GLN B C 1
ATOM 1399 O O . GLN B 1 26 ? -13.289 -13.328 -3.52 1 56.88 26 GLN B O 1
ATOM 1404 N N . GLN B 1 27 ? -14.586 -14.562 -4.617 1 62.09 27 GLN B N 1
ATOM 1405 C CA . GLN B 1 27 ? -13.57 -14.812 -5.633 1 62.09 27 GLN B CA 1
ATOM 1406 C C . GLN B 1 27 ? -13.234 -13.531 -6.395 1 62.09 27 GLN B C 1
ATOM 1408 O O . GLN B 1 27 ? -14.133 -12.789 -6.805 1 62.09 27 GLN B O 1
ATOM 1413 N N . ILE B 1 28 ? -12.055 -13.047 -6.242 1 70.81 28 ILE B N 1
ATOM 1414 C CA . ILE B 1 28 ? -11.531 -11.992 -7.109 1 70.81 28 ILE B CA 1
ATOM 1415 C C . ILE B 1 28 ? -11.438 -12.508 -8.547 1 70.81 28 ILE B C 1
ATOM 1417 O O . ILE B 1 28 ? -10.867 -13.57 -8.797 1 70.81 28 ILE B O 1
ATOM 1421 N N . SER B 1 29 ? -12.219 -11.82 -9.391 1 78.69 29 SER B N 1
ATOM 1422 C CA . SER B 1 29 ? -12.219 -12.227 -10.797 1 78.69 29 SER B CA 1
ATOM 1423 C C . SER B 1 29 ? -10.859 -12 -11.438 1 78.69 29 SER B C 1
ATOM 1425 O O . SER B 1 29 ? -10.039 -11.234 -10.922 1 78.69 29 SER B O 1
ATOM 1427 N N . THR B 1 30 ? -10.664 -12.711 -12.555 1 82.19 30 THR B N 1
ATOM 1428 C CA . THR B 1 30 ? -9.438 -12.516 -13.32 1 82.19 30 THR B CA 1
ATOM 1429 C C . THR B 1 30 ? -9.289 -11.062 -13.75 1 82.19 30 THR B C 1
ATOM 1431 O O . THR B 1 30 ? -8.18 -10.523 -13.758 1 82.19 30 THR B O 1
ATOM 1434 N N . ASN B 1 31 ? -10.406 -10.461 -14.117 1 83.69 31 ASN B N 1
ATOM 1435 C CA . ASN B 1 31 ? -10.375 -9.047 -14.477 1 83.69 31 ASN B CA 1
ATOM 1436 C C . ASN B 1 31 ? -9.914 -8.188 -13.305 1 83.69 31 ASN B C 1
ATOM 1438 O O . ASN B 1 31 ? -9.148 -7.238 -13.492 1 83.69 31 ASN B O 1
ATOM 1442 N N . ASP B 1 32 ? -10.375 -8.555 -12.141 1 83 32 ASP B N 1
ATOM 1443 C CA . ASP B 1 32 ? -9.953 -7.82 -10.953 1 83 32 ASP B CA 1
ATOM 1444 C C . ASP B 1 32 ? -8.453 -7.945 -10.727 1 83 32 ASP B C 1
ATOM 1446 O O . ASP B 1 32 ? -7.785 -6.969 -10.383 1 83 32 ASP B O 1
ATOM 1450 N N . TYR B 1 33 ? -7.949 -9.102 -11.031 1 87.75 33 TYR B N 1
ATOM 1451 C CA . TYR B 1 33 ? -6.516 -9.305 -10.844 1 87.75 33 TYR B CA 1
ATOM 1452 C C . TYR B 1 33 ? -5.719 -8.523 -11.883 1 87.75 33 TYR B C 1
ATOM 1454 O O . TYR B 1 33 ? -4.617 -8.047 -11.602 1 87.75 33 TYR B O 1
ATOM 1462 N N . LEU B 1 34 ? -6.324 -8.406 -13.047 1 91.06 34 LEU B N 1
ATOM 1463 C CA . LEU B 1 34 ? -5.664 -7.613 -14.078 1 91.06 34 LEU B CA 1
ATOM 1464 C C . LEU B 1 34 ? -5.57 -6.148 -13.664 1 91.06 34 LEU B C 1
ATOM 1466 O O . LEU B 1 34 ? -4.516 -5.527 -13.805 1 91.06 34 LEU B O 1
ATOM 1470 N N . VAL B 1 35 ? -6.664 -5.707 -13.211 1 88 35 VAL B N 1
ATOM 1471 C CA . VAL B 1 35 ? -6.703 -4.324 -12.75 1 88 35 VAL B CA 1
ATOM 1472 C C . VAL B 1 35 ? -5.746 -4.145 -11.578 1 88 35 VAL B C 1
ATOM 1474 O O . VAL B 1 35 ? -5 -3.166 -11.516 1 88 35 VAL B O 1
ATOM 1477 N N . LEU B 1 36 ? -5.711 -5.094 -10.711 1 88.94 36 LEU B N 1
ATOM 1478 C CA . LEU B 1 36 ? -4.828 -5.035 -9.555 1 88.94 36 LEU B CA 1
ATOM 1479 C C . LEU B 1 36 ? -3.365 -5.066 -9.977 1 88.94 36 LEU B C 1
ATOM 1481 O O . LEU B 1 36 ? -2.539 -4.332 -9.438 1 88.94 36 LEU B O 1
ATOM 1485 N N . ALA B 1 37 ? -3.098 -5.891 -10.945 1 93.12 37 ALA B N 1
ATOM 1486 C CA . ALA B 1 37 ? -1.734 -6 -11.461 1 93.12 37 ALA B CA 1
ATOM 1487 C C . ALA B 1 37 ? -1.252 -4.664 -12.016 1 93.12 37 ALA B C 1
ATOM 1489 O O . ALA B 1 37 ? -0.156 -4.203 -11.688 1 93.12 37 ALA B O 1
ATOM 1490 N N . GLY B 1 38 ? -2.041 -4.09 -12.773 1 93.19 38 GLY B N 1
ATOM 1491 C CA . GLY B 1 38 ? -1.698 -2.795 -13.344 1 93.19 38 GLY B CA 1
ATOM 1492 C C . GLY B 1 38 ? -1.545 -1.71 -12.289 1 93.19 38 GLY B C 1
ATOM 1493 O O . GLY B 1 38 ? -0.578 -0.946 -12.32 1 93.19 38 GLY B O 1
ATOM 1494 N N . THR B 1 39 ? -2.459 -1.629 -11.406 1 90.81 39 THR B N 1
ATOM 1495 C CA . THR B 1 39 ? -2.438 -0.63 -10.344 1 90.81 39 THR B CA 1
ATOM 1496 C C . THR B 1 39 ? -1.207 -0.809 -9.461 1 90.81 39 THR B C 1
ATOM 1498 O O . THR B 1 39 ? -0.521 0.163 -9.133 1 90.81 39 THR B O 1
ATOM 1501 N N . PHE B 1 40 ? -0.941 -2.006 -9.094 1 93.25 40 PHE B N 1
ATOM 1502 C CA . PHE B 1 40 ? 0.233 -2.285 -8.273 1 93.25 40 PHE B CA 1
ATOM 1503 C C . PHE B 1 40 ? 1.504 -1.816 -8.977 1 93.25 40 PHE B C 1
ATOM 1505 O O . PHE B 1 40 ? 2.354 -1.166 -8.359 1 93.25 40 PHE B O 1
ATOM 1512 N N . HIS B 1 41 ? 1.563 -2.219 -10.188 1 93.75 41 HIS B N 1
ATOM 1513 C CA . HIS B 1 41 ? 2.764 -1.859 -10.938 1 93.75 41 HIS B CA 1
ATOM 1514 C C . HIS B 1 41 ? 2.975 -0.349 -10.945 1 93.75 41 HIS B C 1
ATOM 1516 O O . HIS B 1 41 ? 4.09 0.127 -10.727 1 93.75 41 HIS B O 1
ATOM 1522 N N . GLY B 1 42 ? 1.983 0.38 -11.227 1 90.81 42 GLY B N 1
ATOM 1523 C CA . GLY B 1 42 ? 2.053 1.832 -11.195 1 90.81 42 GLY B CA 1
ATOM 1524 C C . GLY B 1 42 ? 2.461 2.383 -9.844 1 90.81 42 GLY B C 1
ATOM 1525 O O . GLY B 1 42 ? 3.34 3.242 -9.758 1 90.81 42 GLY B O 1
ATOM 1526 N N . VAL B 1 43 ? 1.864 1.905 -8.82 1 91.31 43 VAL B N 1
ATOM 1527 C CA . VAL B 1 43 ? 2.141 2.361 -7.465 1 91.31 43 VAL B CA 1
ATOM 1528 C C . VAL B 1 43 ? 3.572 2 -7.078 1 91.31 43 VAL B C 1
ATOM 1530 O O . VAL B 1 43 ? 4.285 2.812 -6.484 1 91.31 43 VAL B O 1
ATOM 1533 N N . HIS B 1 44 ? 3.887 0.759 -7.355 1 92.5 44 HIS B N 1
ATOM 1534 C CA . HIS B 1 44 ? 5.25 0.31 -7.086 1 92.5 44 HIS B CA 1
ATOM 1535 C C . HIS B 1 44 ? 6.273 1.25 -7.715 1 92.5 44 HIS B C 1
ATOM 1537 O O . HIS B 1 44 ? 7.238 1.647 -7.059 1 92.5 44 HIS B O 1
ATOM 1543 N N . ALA B 1 45 ? 6.074 1.634 -8.922 1 88.81 45 ALA B N 1
ATOM 1544 C CA . ALA B 1 45 ? 6.973 2.541 -9.633 1 88.81 45 ALA B CA 1
ATOM 1545 C C . ALA B 1 45 ? 7.012 3.91 -8.961 1 88.81 45 ALA B C 1
ATOM 1547 O O . ALA B 1 45 ? 8.094 4.473 -8.75 1 88.81 45 ALA B O 1
ATOM 1548 N N . ILE B 1 46 ? 5.883 4.426 -8.664 1 86.12 46 ILE B N 1
ATOM 1549 C CA . ILE B 1 46 ? 5.789 5.758 -8.078 1 86.12 46 ILE B CA 1
ATOM 1550 C C . ILE B 1 46 ? 6.457 5.762 -6.703 1 86.12 46 ILE B C 1
ATOM 1552 O O . ILE B 1 46 ? 7.219 6.676 -6.383 1 86.12 46 ILE B O 1
ATOM 1556 N N . THR B 1 47 ? 6.176 4.762 -5.898 1 88.31 47 THR B N 1
ATOM 1557 C CA . THR B 1 47 ? 6.699 4.727 -4.535 1 88.31 47 THR B CA 1
ATOM 1558 C C . THR B 1 47 ? 8.203 4.453 -4.539 1 88.31 47 THR B C 1
ATOM 1560 O O . THR B 1 47 ? 8.906 4.828 -3.602 1 88.31 47 THR B O 1
ATOM 1563 N N . SER B 1 48 ? 8.695 3.775 -5.523 1 86.56 48 SER B N 1
ATOM 1564 C CA . SER B 1 48 ? 10.133 3.525 -5.625 1 86.56 48 SER B CA 1
ATOM 1565 C C . SER B 1 48 ? 10.906 4.82 -5.848 1 86.56 48 SER B C 1
ATOM 1567 O O . SER B 1 48 ? 12.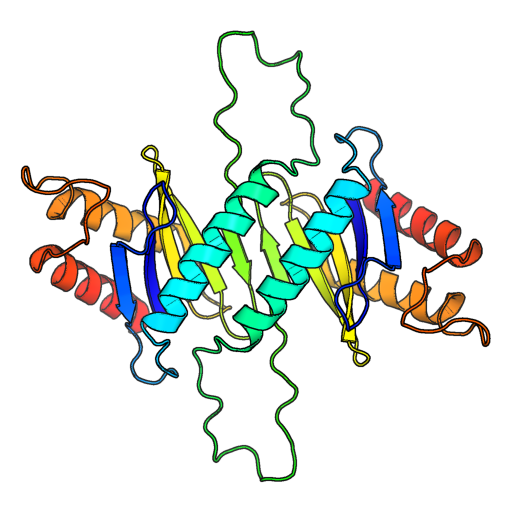094 4.906 -5.527 1 86.56 48 SER B O 1
ATOM 1569 N N . ARG B 1 49 ? 10.195 5.809 -6.258 1 82 49 ARG B N 1
ATOM 1570 C CA . ARG B 1 49 ? 10.836 7.09 -6.562 1 82 49 ARG B CA 1
ATOM 1571 C C . ARG B 1 49 ? 10.648 8.078 -5.418 1 82 49 ARG B C 1
ATOM 1573 O O . ARG B 1 49 ? 11.312 9.117 -5.371 1 82 49 ARG B O 1
ATOM 1580 N N . LEU B 1 50 ? 9.703 7.805 -4.598 1 76.19 50 LEU B N 1
ATOM 1581 C CA . LEU B 1 50 ? 9.359 8.719 -3.514 1 76.19 50 LEU B CA 1
ATOM 1582 C C . LEU B 1 50 ? 10.25 8.469 -2.297 1 76.19 50 LEU B C 1
ATOM 1584 O O . LEU B 1 50 ? 10.07 9.102 -1.255 1 76.19 50 LEU B O 1
ATOM 1588 N N . ASN B 1 51 ? 11.477 8.109 -2.406 1 66.5 51 ASN B N 1
ATOM 1589 C CA . ASN B 1 51 ? 12.297 7.859 -1.227 1 66.5 51 ASN B CA 1
ATOM 1590 C C . ASN B 1 51 ? 12.523 9.133 -0.423 1 66.5 51 ASN B C 1
ATOM 1592 O O . ASN B 1 51 ? 13.164 10.07 -0.902 1 66.5 51 ASN B O 1
ATOM 1596 N N . PRO B 1 52 ? 11.773 9.219 0.727 1 60.16 52 PRO B N 1
ATOM 1597 C CA . PRO B 1 52 ? 12.008 10.414 1.537 1 60.16 52 PRO B CA 1
ATOM 1598 C C . PRO B 1 52 ? 13.438 10.508 2.055 1 60.16 52 PRO B C 1
ATOM 1600 O O . PRO B 1 52 ? 13.875 11.586 2.471 1 60.16 52 PRO B O 1
ATOM 1603 N N . VAL B 1 53 ? 14.109 9.414 2.238 1 55.56 53 VAL B N 1
ATOM 1604 C CA . VAL B 1 53 ? 15.453 9.43 2.82 1 55.56 53 VAL B CA 1
ATOM 1605 C C . VAL B 1 53 ? 16.5 9.375 1.71 1 55.56 53 VAL B C 1
ATOM 1607 O O . VAL B 1 53 ? 16.391 8.57 0.785 1 55.56 53 VAL B O 1
ATOM 1610 N N . LYS B 1 54 ? 16.906 10.539 1.329 1 48.34 54 LYS B N 1
ATOM 1611 C CA . LYS B 1 54 ? 17.969 10.617 0.321 1 48.34 54 LYS B CA 1
ATOM 1612 C C . LYS B 1 54 ? 19.109 9.664 0.651 1 48.34 54 LYS B C 1
ATOM 1614 O O . LYS B 1 54 ? 19.641 9.695 1.761 1 48.34 54 LYS B O 1
ATOM 1619 N N . ASN B 1 55 ? 19.141 8.625 0.062 1 46.03 55 ASN B N 1
ATOM 1620 C CA . ASN B 1 55 ? 20.516 8.125 0.056 1 46.03 55 ASN B CA 1
ATOM 1621 C C . ASN B 1 55 ? 21.516 9.227 -0.31 1 46.03 55 ASN B C 1
ATOM 1623 O O . ASN B 1 55 ? 21.328 9.938 -1.301 1 46.03 55 ASN B O 1
ATOM 1627 N N . LEU B 1 56 ? 22.078 9.961 0.663 1 42.62 56 LEU B N 1
ATOM 1628 C CA . LEU B 1 56 ? 23.156 10.906 0.405 1 42.62 56 LEU B CA 1
ATOM 1629 C C . LEU B 1 56 ? 23.922 10.516 -0.852 1 42.62 56 LEU B C 1
ATOM 1631 O O . LEU B 1 56 ? 24.344 9.367 -0.999 1 42.62 56 LEU B O 1
ATOM 1635 N N . PRO B 1 57 ? 23.828 11.32 -1.833 1 40.5 57 PRO B N 1
ATOM 1636 C CA . PRO B 1 57 ? 24.672 11.031 -2.994 1 40.5 57 PRO B CA 1
ATOM 1637 C C . PRO B 1 57 ? 26.047 10.477 -2.604 1 40.5 57 PRO B C 1
ATOM 1639 O O . PRO B 1 57 ? 26.656 9.734 -3.371 1 40.5 57 PRO B O 1
ATOM 1642 N N . GLY B 1 58 ? 26.75 11.141 -1.66 1 41.09 58 GLY B N 1
ATOM 1643 C CA . GLY B 1 58 ? 28.172 11 -1.402 1 41.09 58 GLY B CA 1
ATOM 1644 C C . GLY B 1 58 ? 28.562 9.633 -0.871 1 41.09 58 GLY B C 1
ATOM 1645 O O . GLY B 1 58 ? 29.734 9.352 -0.653 1 41.09 58 GLY B O 1
ATOM 1646 N N . ALA B 1 59 ? 27.812 9.141 0.045 1 39 59 ALA B N 1
ATOM 1647 C CA . ALA B 1 59 ? 28.531 8.102 0.77 1 39 59 ALA B CA 1
ATOM 1648 C C . ALA B 1 59 ? 28.828 6.902 -0.131 1 39 59 ALA B C 1
ATOM 1650 O O . ALA B 1 59 ? 29.484 5.949 0.284 1 39 59 ALA B O 1
ATOM 1651 N N . THR B 1 60 ? 27.75 6.445 -1.051 1 41.38 60 THR B N 1
ATOM 1652 C CA . THR B 1 60 ? 28.203 5.211 -1.687 1 41.38 60 THR B CA 1
ATOM 1653 C C . THR B 1 60 ? 29.172 5.512 -2.818 1 41.38 60 THR B C 1
ATOM 1655 O O . THR B 1 60 ? 28.922 6.387 -3.65 1 41.38 60 THR B O 1
ATOM 1658 N N . PRO B 1 61 ? 30.391 5.113 -2.809 1 42.56 61 PRO B N 1
ATOM 1659 C CA . PRO B 1 61 ? 31.312 5.23 -3.949 1 42.56 61 PRO B CA 1
ATOM 1660 C C . PRO B 1 61 ? 30.625 4.992 -5.289 1 42.56 61 PRO B C 1
ATOM 1662 O O . PRO B 1 61 ? 29.594 4.297 -5.344 1 42.56 61 PRO B O 1
ATOM 1665 N N . PRO B 1 62 ? 30.969 5.77 -6.457 1 42.69 62 PRO B N 1
ATOM 1666 C CA . PRO B 1 62 ? 30.453 5.629 -7.824 1 42.69 62 PRO B CA 1
ATOM 1667 C C . PRO B 1 62 ? 30.078 4.191 -8.164 1 42.69 62 PRO B C 1
ATOM 1669 O O . PRO B 1 62 ? 29.281 3.963 -9.086 1 42.69 62 PRO B O 1
ATOM 1672 N N . GLY B 1 63 ? 30.781 3.217 -7.934 1 43.09 63 GLY B N 1
ATOM 1673 C CA . GLY B 1 63 ? 30.656 1.854 -8.422 1 43.09 63 GLY B CA 1
ATOM 1674 C C . GLY B 1 63 ? 29.406 1.151 -7.934 1 43.09 63 GLY B C 1
ATOM 1675 O O . GLY B 1 63 ? 29.094 0.044 -8.383 1 43.09 63 GLY B O 1
ATOM 1676 N N . ASN B 1 64 ? 29.094 1.183 -6.66 1 40.69 64 ASN B N 1
ATOM 1677 C CA . ASN B 1 64 ? 28.016 0.352 -6.137 1 40.69 64 ASN B CA 1
ATOM 1678 C C . ASN B 1 64 ? 26.656 1.003 -6.352 1 40.69 64 ASN B C 1
ATOM 1680 O O . ASN B 1 64 ? 26.328 2.01 -5.715 1 40.69 64 ASN B O 1
ATOM 1684 N N . ARG B 1 65 ? 26.188 1.106 -7.578 1 39.97 65 ARG B N 1
ATOM 1685 C CA . ARG B 1 65 ? 24.828 1.532 -7.895 1 39.97 65 ARG B CA 1
ATOM 1686 C C . ARG B 1 65 ? 23.859 1.12 -6.797 1 39.97 65 ARG B C 1
ATOM 1688 O O . ARG B 1 65 ? 23.812 -0.049 -6.41 1 39.97 65 ARG B O 1
ATOM 1695 N N . PRO B 1 66 ? 23.484 1.98 -5.945 1 44 66 PRO B N 1
ATOM 1696 C CA . PRO B 1 66 ? 22.5 1.522 -4.957 1 44 66 PRO B CA 1
ATOM 1697 C C . PRO B 1 66 ? 21.438 0.617 -5.566 1 44 66 PRO B C 1
ATOM 1699 O O . PRO B 1 66 ? 21.109 0.75 -6.75 1 44 66 PRO B O 1
ATOM 1702 N N . GLU B 1 67 ? 21.312 -0.641 -5.18 1 46.97 67 GLU B N 1
ATOM 1703 C CA . GLU B 1 67 ? 20.219 -1.528 -5.559 1 46.97 67 GLU B CA 1
ATOM 1704 C C . GLU B 1 67 ? 18.891 -0.764 -5.672 1 46.97 67 GLU B C 1
ATOM 1706 O O . GLU B 1 67 ? 18.625 0.126 -4.863 1 46.97 67 GLU B O 1
ATOM 1711 N N . PRO B 1 68 ? 18.344 -0.665 -6.871 1 47.94 68 PRO B N 1
ATOM 1712 C CA . PRO B 1 68 ? 17.047 0.006 -7.027 1 47.94 68 PRO B CA 1
ATOM 1713 C C . PRO B 1 68 ? 16.141 -0.162 -5.809 1 47.94 68 PRO B C 1
ATOM 1715 O O . PRO B 1 68 ? 16.109 -1.236 -5.207 1 47.94 68 PRO B O 1
ATOM 1718 N N . SER B 1 69 ? 15.906 0.865 -5.082 1 55.69 69 SER B N 1
ATOM 1719 C CA . SER B 1 69 ? 15.023 0.884 -3.914 1 55.69 69 SER B CA 1
ATOM 1720 C C . SER B 1 69 ? 13.758 0.078 -4.164 1 55.69 69 SER B C 1
ATOM 1722 O O . SER B 1 69 ? 13.227 0.068 -5.281 1 55.69 69 SER B O 1
ATOM 1724 N N . SER B 1 70 ? 13.414 -0.993 -3.443 1 72.69 70 SER B N 1
ATOM 1725 C CA . SER B 1 70 ? 12.234 -1.837 -3.607 1 72.69 70 SER B CA 1
ATOM 1726 C C . SER B 1 70 ? 10.953 -1.058 -3.332 1 72.69 70 SER B C 1
ATOM 1728 O O . SER B 1 70 ? 10.945 -0.135 -2.516 1 72.69 70 SER B O 1
ATOM 1730 N N . GLY B 1 71 ? 10.141 -0.58 -4.395 1 86.38 71 GLY B N 1
ATOM 1731 C CA . GLY B 1 71 ? 8.805 -0.01 -4.391 1 86.38 71 GLY B CA 1
ATOM 1732 C C . GLY B 1 71 ? 7.918 -0.584 -3.303 1 86.38 71 GLY B C 1
ATOM 1733 O O . GLY B 1 71 ? 8.383 -0.866 -2.197 1 86.38 71 GLY B O 1
ATOM 1734 N N . LEU B 1 72 ? 6.742 -0.601 -3.453 1 92.38 72 LEU B N 1
ATOM 1735 C CA . LEU B 1 72 ? 5.707 -1.09 -2.547 1 92.38 72 LEU B CA 1
ATOM 1736 C C . LEU B 1 72 ? 5.969 -2.543 -2.162 1 92.38 72 LEU B C 1
ATOM 1738 O O . LEU B 1 72 ? 6.145 -3.396 -3.035 1 92.38 72 LEU B O 1
ATOM 1742 N N . GLU B 1 73 ? 6.027 -2.805 -0.86 1 94 73 GLU B N 1
ATOM 1743 C CA . GLU B 1 73 ? 6.281 -4.164 -0.394 1 94 73 GLU B CA 1
ATOM 1744 C C . GLU B 1 73 ? 5.066 -4.738 0.326 1 94 73 GLU B C 1
ATOM 1746 O O . GLU B 1 73 ? 4.801 -5.938 0.253 1 94 73 GLU B O 1
ATOM 1751 N N . VAL B 1 74 ? 4.406 -3.875 1.038 1 93.94 74 VAL B N 1
ATOM 1752 C CA . VAL B 1 74 ? 3.254 -4.344 1.803 1 93.94 74 VAL B CA 1
ATOM 1753 C C . VAL B 1 74 ? 2.098 -3.359 1.65 1 93.94 74 VAL B C 1
ATOM 1755 O O . VAL B 1 74 ? 2.299 -2.143 1.695 1 93.94 74 VAL B O 1
ATOM 1758 N N . LEU B 1 75 ? 1.006 -3.936 1.455 1 93.88 75 LEU B N 1
ATOM 1759 C CA . LEU B 1 75 ? -0.252 -3.197 1.447 1 93.88 75 LEU B CA 1
ATOM 1760 C C . LEU B 1 75 ? -1.271 -3.846 2.379 1 93.88 75 LEU B C 1
ATOM 1762 O O . LEU B 1 75 ? -1.467 -5.062 2.338 1 93.88 75 LEU B O 1
ATOM 1766 N N . GLU B 1 76 ? -1.855 -3.01 3.211 1 93.06 76 GLU B N 1
ATOM 1767 C CA . GLU B 1 76 ? -2.848 -3.545 4.141 1 93.06 76 GLU B CA 1
ATOM 1768 C C . GLU B 1 76 ? -4.172 -2.799 4.02 1 93.06 76 GLU B C 1
ATOM 1770 O O . GLU B 1 76 ? -4.195 -1.57 3.922 1 93.06 76 GLU B O 1
ATOM 1775 N N . THR B 1 77 ? -5.195 -3.568 3.99 1 91.75 77 THR B N 1
ATOM 1776 C CA . THR B 1 77 ? -6.555 -3.057 4.094 1 91.75 77 THR B CA 1
ATOM 1777 C C . THR B 1 77 ? -7.254 -3.623 5.328 1 91.75 77 THR B C 1
ATOM 1779 O O . THR B 1 77 ? -6.645 -4.355 6.113 1 91.75 77 THR B O 1
ATOM 1782 N N . GLU B 1 78 ? -8.477 -3.203 5.516 1 86.75 78 GLU B N 1
ATOM 1783 C CA . GLU B 1 78 ? -9.266 -3.762 6.609 1 86.75 78 GLU B CA 1
ATOM 1784 C C . GLU B 1 78 ? -9.492 -5.258 6.418 1 86.75 78 GLU B C 1
ATOM 1786 O O . GLU B 1 78 ? -9.594 -6.008 7.395 1 86.75 78 GLU B O 1
ATOM 1791 N N . ASN B 1 79 ? -9.375 -5.754 5.223 1 84.81 79 ASN B N 1
ATOM 1792 C CA . ASN B 1 79 ? -9.875 -7.09 4.914 1 84.81 79 ASN B CA 1
ATOM 1793 C C . ASN B 1 79 ? -8.742 -8.031 4.516 1 84.81 79 ASN B C 1
ATOM 1795 O O . ASN B 1 79 ? -8.867 -9.25 4.648 1 84.81 79 ASN B O 1
ATOM 1799 N N . PHE B 1 80 ? -7.699 -7.457 4.062 1 88.25 80 PHE B N 1
ATOM 1800 C CA . PHE B 1 80 ? -6.625 -8.336 3.611 1 88.25 80 PHE B CA 1
ATOM 1801 C C . PHE B 1 80 ? -5.285 -7.613 3.631 1 88.25 80 PHE B C 1
ATOM 1803 O O . PHE B 1 80 ? -5.238 -6.395 3.791 1 88.25 80 PHE B O 1
ATOM 1810 N N . ARG B 1 81 ? -4.312 -8.406 3.502 1 92.62 81 ARG B N 1
ATOM 1811 C CA . ARG B 1 81 ? -2.93 -7.953 3.387 1 92.62 81 ARG B CA 1
ATOM 1812 C C . ARG B 1 81 ? -2.277 -8.5 2.123 1 92.62 81 ARG B C 1
ATOM 1814 O O . ARG B 1 81 ? -2.498 -9.656 1.757 1 92.62 81 ARG B O 1
ATOM 1821 N N . MET B 1 82 ? -1.548 -7.633 1.51 1 93 82 MET B N 1
ATOM 1822 C CA . MET B 1 82 ? -0.799 -8.039 0.323 1 93 82 MET B CA 1
ATOM 1823 C C . MET B 1 82 ? 0.701 -7.871 0.543 1 93 82 MET B C 1
ATOM 1825 O O . MET B 1 82 ? 1.151 -6.828 1.015 1 93 82 MET B O 1
ATOM 1829 N N . GLN B 1 83 ? 1.399 -8.898 0.273 1 95.31 83 GLN B N 1
ATOM 1830 C CA . GLN B 1 83 ? 2.857 -8.875 0.339 1 95.31 83 GLN B CA 1
ATOM 1831 C C . GLN B 1 83 ? 3.473 -9.086 -1.041 1 95.31 83 GLN B C 1
ATOM 1833 O O . GLN B 1 83 ? 3.039 -9.961 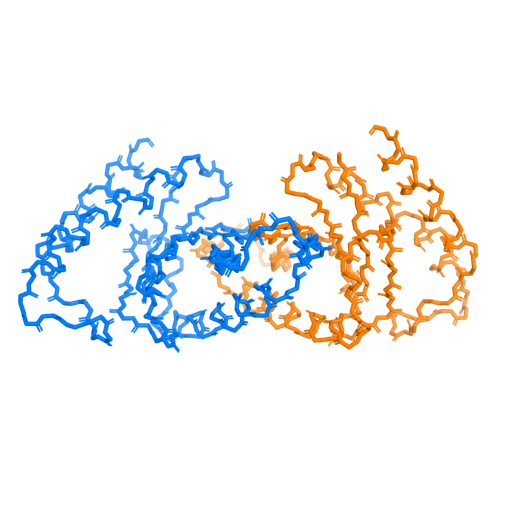-1.794 1 95.31 83 GLN B O 1
ATOM 1838 N N . CYS B 1 84 ? 4.484 -8.281 -1.272 1 96.25 84 CYS B N 1
ATOM 1839 C CA . CYS B 1 84 ? 5.16 -8.383 -2.561 1 96.25 84 CYS B CA 1
ATOM 1840 C C . CYS B 1 84 ? 6.574 -8.93 -2.393 1 96.25 84 CYS B C 1
ATOM 1842 O O . CYS B 1 84 ? 7.297 -8.523 -1.482 1 96.25 84 CYS B O 1
ATOM 1844 N N . PHE B 1 85 ? 6.98 -9.859 -3.211 1 96.12 85 PHE B N 1
ATOM 1845 C CA . PHE B 1 85 ? 8.359 -10.32 -3.355 1 96.12 85 PHE B CA 1
ATOM 1846 C C . PHE B 1 85 ? 8.891 -10.008 -4.75 1 96.12 85 PHE B C 1
ATOM 1848 O O . PHE B 1 85 ? 8.391 -10.547 -5.742 1 96.12 85 PHE B O 1
ATOM 1855 N N . ASN B 1 86 ? 9.875 -9.125 -4.75 1 93.44 86 ASN B N 1
ATOM 1856 C CA . ASN B 1 86 ? 10.492 -8.711 -6.004 1 93.44 86 ASN B CA 1
ATOM 1857 C C . ASN B 1 86 ? 11.711 -9.578 -6.336 1 93.44 86 ASN B C 1
ATOM 1859 O O . ASN B 1 86 ? 12.641 -9.68 -5.535 1 93.44 86 ASN B O 1
ATOM 1863 N N . THR B 1 87 ? 11.711 -10.062 -7.531 1 94.12 87 THR B N 1
ATOM 1864 C CA . THR B 1 87 ? 12.859 -10.852 -7.961 1 94.12 87 THR B CA 1
ATOM 1865 C C . THR B 1 87 ? 13.883 -9.961 -8.672 1 94.12 87 THR B C 1
ATOM 1867 O O . THR B 1 87 ? 13.586 -8.812 -9.008 1 94.12 87 THR B O 1
ATOM 1870 N N . MET B 1 88 ? 15 -10.523 -8.938 1 89.62 88 MET B N 1
ATOM 1871 C CA . MET B 1 88 ? 16.062 -9.789 -9.625 1 89.62 88 MET B CA 1
ATOM 1872 C C . MET B 1 88 ? 15.688 -9.516 -11.07 1 89.62 88 MET B C 1
ATOM 1874 O O . MET B 1 88 ? 16.141 -8.523 -11.656 1 89.62 88 MET B O 1
ATOM 1878 N N . THR B 1 89 ? 14.891 -10.289 -11.617 1 91.5 89 THR B N 1
ATOM 1879 C CA . THR B 1 89 ? 14.508 -10.164 -13.016 1 91.5 89 THR B CA 1
ATOM 1880 C C . THR B 1 89 ? 13.375 -9.148 -13.164 1 91.5 89 THR B C 1
ATOM 1882 O O . THR B 1 89 ? 12.961 -8.836 -14.289 1 91.5 89 THR B O 1
ATOM 1885 N N . GLY B 1 90 ? 12.82 -8.688 -12.07 1 92 90 GLY B N 1
ATOM 1886 C CA . GLY B 1 90 ? 11.734 -7.723 -12.125 1 92 90 GLY B CA 1
ATOM 1887 C C . GLY B 1 90 ? 10.367 -8.359 -11.969 1 92 90 GLY B C 1
ATOM 1888 O O . GLY B 1 90 ? 9.359 -7.656 -11.836 1 92 90 GLY B O 1
ATOM 1889 N N . THR B 1 91 ? 10.352 -9.664 -12.016 1 95.5 91 THR B N 1
ATOM 1890 C CA . THR B 1 91 ? 9.102 -10.367 -11.75 1 95.5 91 THR B CA 1
ATOM 1891 C C . THR B 1 91 ? 8.688 -10.203 -10.297 1 95.5 91 THR B C 1
ATOM 1893 O O . THR B 1 91 ? 9.523 -10.289 -9.391 1 95.5 91 THR B O 1
ATOM 1896 N N . LYS B 1 92 ? 7.363 -9.969 -10.086 1 96.44 92 LYS B N 1
ATOM 1897 C CA . LYS B 1 92 ? 6.875 -9.711 -8.727 1 96.44 92 LYS B CA 1
ATOM 1898 C C . LYS B 1 92 ? 5.816 -10.734 -8.32 1 96.44 92 LYS B C 1
ATOM 1900 O O . LYS B 1 92 ? 4.914 -11.039 -9.102 1 96.44 92 LYS B O 1
ATOM 1905 N N . PHE B 1 93 ? 5.973 -11.32 -7.168 1 97.38 93 PHE B N 1
ATOM 1906 C CA . PHE B 1 93 ? 4.984 -12.203 -6.555 1 97.38 93 PHE B CA 1
ATOM 1907 C C . PHE B 1 93 ? 4.152 -11.453 -5.523 1 97.38 93 PHE B C 1
ATOM 1909 O O . PHE B 1 93 ? 4.695 -10.836 -4.605 1 97.38 93 PHE B O 1
ATOM 1916 N N . LEU B 1 94 ? 2.855 -11.453 -5.703 1 95.88 94 LEU B N 1
ATOM 1917 C CA . LEU B 1 94 ? 1.937 -10.805 -4.773 1 95.88 94 LEU B CA 1
ATOM 1918 C C . LEU B 1 94 ? 1.078 -11.836 -4.047 1 95.88 94 LEU B C 1
ATOM 1920 O O . LEU B 1 94 ? 0.293 -12.555 -4.68 1 95.88 94 LEU B O 1
ATOM 1924 N N . LEU B 1 95 ? 1.208 -11.891 -2.773 1 95.06 95 LEU B N 1
ATOM 1925 C CA . LEU B 1 95 ? 0.479 -12.852 -1.947 1 95.06 95 LEU B CA 1
ATOM 1926 C C . LEU B 1 95 ? -0.574 -12.148 -1.1 1 95.06 95 LEU B C 1
ATOM 1928 O O . LEU B 1 95 ? -0.262 -11.195 -0.379 1 95.06 95 LEU B O 1
ATOM 1932 N N . PHE B 1 96 ? -1.75 -12.602 -1.256 1 91.94 96 PHE B N 1
ATOM 1933 C CA . PHE B 1 96 ? -2.857 -12.031 -0.497 1 91.94 96 PHE B CA 1
ATOM 1934 C C . PHE B 1 96 ? -3.238 -12.938 0.668 1 91.94 96 PHE B C 1
ATOM 1936 O O . PHE B 1 96 ? -3.51 -14.125 0.477 1 91.94 96 PHE B O 1
ATOM 1943 N N . THR B 1 97 ? -3.277 -12.352 1.805 1 92.75 97 THR B N 1
ATOM 1944 C CA . THR B 1 97 ? -3.586 -13.117 3.008 1 92.75 97 THR B CA 1
ATOM 1945 C C . THR B 1 97 ? -4.562 -12.359 3.896 1 92.75 97 THR B C 1
ATOM 1947 O O . THR B 1 97 ? -4.906 -11.211 3.611 1 92.75 97 THR B O 1
ATOM 1950 N N . ASP B 1 98 ? -4.988 -13.023 4.895 1 88.88 98 ASP B N 1
ATOM 1951 C CA . ASP B 1 98 ? -5.723 -12.305 5.93 1 88.88 98 ASP B CA 1
ATOM 1952 C C . ASP B 1 98 ? -4.797 -11.367 6.707 1 88.88 98 ASP B C 1
ATOM 1954 O O . ASP B 1 98 ? -3.574 -11.445 6.578 1 88.88 98 ASP B O 1
ATOM 1958 N N . THR B 1 99 ? -5.305 -10.406 7.426 1 86.5 99 THR B N 1
ATOM 1959 C CA . THR B 1 99 ? -4.559 -9.32 8.055 1 86.5 99 THR B CA 1
ATOM 1960 C C . THR B 1 99 ? -3.766 -9.836 9.25 1 86.5 99 THR B C 1
ATOM 1962 O O . THR B 1 99 ? -2.885 -9.141 9.766 1 86.5 99 THR B O 1
ATOM 1965 N N . THR B 1 100 ? -3.998 -10.922 9.734 1 78.06 100 THR B N 1
ATOM 1966 C CA . THR B 1 100 ? -3.369 -11.406 10.961 1 78.06 100 THR B CA 1
ATOM 1967 C C . THR B 1 100 ? -2.191 -12.32 10.633 1 78.06 100 THR B C 1
ATOM 1969 O O . THR B 1 100 ? -1.485 -12.773 11.539 1 78.06 100 THR B O 1
ATOM 1972 N N . GLN B 1 101 ? -1.956 -12.555 9.391 1 69.88 101 GLN B N 1
ATOM 1973 C CA . GLN B 1 101 ? -1.009 -13.602 9.016 1 69.88 101 GLN B CA 1
ATOM 1974 C C . GLN B 1 101 ? 0.418 -13.211 9.391 1 69.88 101 GLN B C 1
ATOM 1976 O O . GLN B 1 101 ? 0.854 -12.086 9.117 1 69.88 101 GLN B O 1
ATOM 1981 N N . ALA B 1 102 ? 1.095 -14.133 10.031 1 72.44 102 ALA B N 1
ATOM 1982 C CA . ALA B 1 102 ? 2.502 -13.977 10.391 1 72.44 102 ALA B CA 1
ATOM 1983 C C . ALA B 1 102 ? 3.406 -14.664 9.367 1 72.44 102 ALA B C 1
ATOM 1985 O O . ALA B 1 102 ? 2.953 -15.523 8.609 1 72.44 102 ALA B O 1
ATOM 1986 N N . ASN B 1 103 ? 4.594 -14.258 9.18 1 83.56 103 ASN B N 1
ATOM 1987 C CA . ASN B 1 103 ? 5.672 -14.875 8.422 1 83.56 103 ASN B CA 1
ATOM 1988 C C . ASN B 1 103 ? 5.328 -14.977 6.938 1 83.56 103 ASN B C 1
ATOM 1990 O O . ASN B 1 103 ? 5.582 -16 6.301 1 83.56 103 ASN B O 1
ATOM 1994 N N . VAL B 1 104 ? 4.598 -14.023 6.457 1 91.56 104 VAL B N 1
ATOM 1995 C CA . VAL B 1 104 ? 4.207 -14 5.051 1 91.56 104 VAL B CA 1
ATOM 1996 C C . VAL B 1 104 ? 5.449 -13.938 4.168 1 91.56 104 VAL B C 1
ATOM 1998 O O . VAL B 1 104 ? 5.461 -14.484 3.059 1 91.56 104 VAL B O 1
ATOM 2001 N N . ASP B 1 105 ? 6.488 -13.391 4.676 1 90.56 105 ASP B N 1
ATOM 2002 C CA . ASP B 1 105 ? 7.742 -13.273 3.941 1 90.56 105 ASP B CA 1
ATOM 2003 C C . ASP B 1 105 ? 8.352 -14.641 3.664 1 90.56 105 ASP B C 1
ATOM 2005 O O . ASP B 1 105 ? 8.844 -14.898 2.564 1 90.56 105 ASP B O 1
ATOM 2009 N N . VAL B 1 106 ? 8.289 -15.508 4.633 1 93.56 106 VAL B N 1
ATOM 2010 C CA . VAL B 1 106 ? 8.812 -16.859 4.473 1 93.56 106 VAL B CA 1
ATOM 2011 C C . VAL B 1 106 ? 7.969 -17.625 3.455 1 93.56 106 VAL B C 1
ATOM 2013 O O . VAL B 1 106 ? 8.508 -18.312 2.584 1 93.56 106 VAL B O 1
ATOM 2016 N N . THR B 1 107 ? 6.699 -17.453 3.586 1 95.44 107 THR B N 1
ATOM 2017 C CA . THR B 1 107 ? 5.77 -18.156 2.705 1 95.44 107 THR B CA 1
ATOM 2018 C C . THR B 1 107 ? 5.996 -17.75 1.251 1 95.44 107 THR B C 1
ATOM 2020 O O . THR B 1 107 ? 6.117 -18.609 0.374 1 95.44 107 THR B O 1
ATOM 2023 N N . ILE B 1 108 ? 6.074 -16.516 1.002 1 96.81 108 ILE B N 1
ATOM 2024 C CA . ILE B 1 108 ? 6.172 -16.031 -0.37 1 96.81 108 ILE B CA 1
ATOM 2025 C C . ILE B 1 108 ? 7.531 -16.406 -0.955 1 96.81 108 ILE B C 1
ATOM 2027 O O . ILE B 1 108 ? 7.645 -16.688 -2.152 1 96.81 108 ILE B O 1
ATOM 2031 N N . ARG B 1 109 ? 8.578 -16.469 -0.193 1 96.5 109 ARG B N 1
ATOM 2032 C CA . ARG B 1 109 ? 9.891 -16.906 -0.652 1 96.5 109 ARG B CA 1
ATOM 2033 C C . ARG B 1 109 ? 9.875 -18.375 -1.038 1 96.5 109 ARG B C 1
ATOM 2035 O O . ARG B 1 109 ? 10.492 -18.781 -2.031 1 96.5 109 ARG B O 1
ATOM 2042 N N . ARG B 1 110 ? 9.188 -19.109 -0.208 1 97.62 110 ARG B N 1
ATOM 2043 C CA . ARG B 1 110 ? 9.039 -20.531 -0.532 1 97.62 110 ARG B CA 1
ATOM 2044 C C . ARG B 1 110 ? 8.281 -20.703 -1.844 1 97.62 110 ARG B C 1
ATOM 2046 O O . ARG B 1 110 ? 8.609 -21.594 -2.637 1 97.62 110 ARG B O 1
ATOM 2053 N N . ILE B 1 111 ? 7.348 -19.922 -2.033 1 98.25 111 ILE B N 1
ATOM 2054 C CA . ILE B 1 111 ? 6.598 -19.969 -3.287 1 98.25 111 ILE B CA 1
ATOM 2055 C C . ILE B 1 111 ? 7.531 -19.641 -4.453 1 98.25 111 ILE B C 1
ATOM 2057 O O . ILE B 1 111 ? 7.492 -20.312 -5.488 1 98.25 111 ILE B O 1
ATOM 2061 N N . TYR B 1 112 ? 8.344 -18.703 -4.246 1 97.75 112 TYR B N 1
ATOM 2062 C CA . TYR B 1 112 ? 9.32 -18.375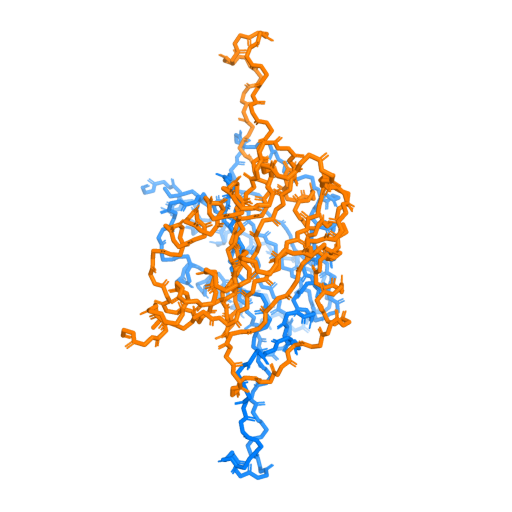 -5.277 1 97.75 112 TYR B CA 1
ATOM 2063 C C . TYR B 1 112 ? 10.25 -19.547 -5.547 1 97.75 112 TYR B C 1
ATOM 2065 O O . TYR B 1 112 ? 10.602 -19.828 -6.699 1 97.75 112 TYR B O 1
ATOM 2073 N N . ASP B 1 113 ? 10.625 -20.219 -4.527 1 98.31 113 ASP B N 1
ATOM 2074 C CA . ASP B 1 113 ? 11.477 -21.391 -4.695 1 98.31 113 ASP B CA 1
ATOM 2075 C C . ASP B 1 113 ? 10.789 -22.453 -5.539 1 98.31 113 ASP B C 1
ATOM 2077 O O . ASP B 1 113 ? 11.422 -23.094 -6.391 1 98.31 113 ASP B O 1
ATOM 2081 N N . LEU B 1 114 ? 9.555 -22.703 -5.289 1 98.25 114 LEU B N 1
ATOM 2082 C CA . LEU B 1 114 ? 8.789 -23.641 -6.109 1 98.25 114 LEU B CA 1
ATOM 2083 C C . LEU B 1 114 ? 8.758 -23.188 -7.566 1 98.25 114 LEU B C 1
ATOM 2085 O O . LEU B 1 114 ? 8.969 -23.984 -8.469 1 98.25 114 LEU B O 1
ATOM 2089 N N . TYR B 1 115 ? 8.531 -21.922 -7.766 1 98 115 TYR B N 1
ATOM 2090 C CA . TYR B 1 115 ? 8.547 -21.344 -9.102 1 98 115 TYR B CA 1
ATOM 2091 C C . TYR B 1 115 ? 9.891 -21.547 -9.781 1 98 115 TYR B C 1
ATOM 2093 O O . TYR B 1 115 ? 9.945 -21.953 -10.945 1 98 115 TYR B O 1
ATOM 2101 N N . ALA B 1 116 ? 10.945 -21.266 -9.055 1 97.12 116 ALA B N 1
ATOM 2102 C CA . ALA B 1 116 ? 12.297 -21.406 -9.578 1 97.12 116 ALA B CA 1
ATOM 2103 C C . ALA B 1 116 ? 12.602 -22.859 -9.938 1 97.12 116 ALA B C 1
ATOM 2105 O O . ALA B 1 116 ? 13.195 -23.141 -10.984 1 97.12 116 ALA B O 1
ATOM 2106 N N . ASP B 1 117 ? 12.07 -23.75 -9.172 1 97.38 117 ASP B N 1
ATOM 2107 C CA . ASP B 1 117 ? 12.391 -25.172 -9.336 1 97.38 117 ASP B CA 1
ATOM 2108 C C . ASP B 1 117 ? 11.578 -25.781 -10.469 1 97.38 117 ASP B C 1
ATOM 2110 O O . ASP B 1 117 ? 12.086 -26.625 -11.219 1 97.38 117 ASP B O 1
ATOM 2114 N N . TYR B 1 118 ? 10.344 -25.344 -10.641 1 97.25 118 TYR B N 1
ATOM 2115 C CA . TYR B 1 118 ? 9.461 -26.109 -11.508 1 97.25 118 TYR B CA 1
ATOM 2116 C C . TYR B 1 118 ? 9.102 -25.328 -12.766 1 97.25 118 TYR B C 1
ATOM 2118 O O . TYR B 1 118 ? 8.727 -25.906 -13.781 1 97.25 118 TYR B O 1
ATOM 2126 N N . VAL B 1 119 ? 9.219 -23.969 -12.727 1 96.5 119 VAL B N 1
ATOM 2127 C CA . VAL B 1 119 ? 8.844 -23.156 -13.883 1 96.5 119 VAL B CA 1
ATOM 2128 C C . VAL B 1 119 ? 10.102 -22.672 -14.602 1 96.5 119 VAL B C 1
ATOM 2130 O O . VAL B 1 119 ? 10.266 -22.906 -15.805 1 96.5 119 VAL B O 1
ATOM 2133 N N . MET B 1 120 ? 11 -22.125 -13.883 1 94.62 120 MET B N 1
ATOM 2134 C CA . MET B 1 120 ? 12.148 -21.438 -14.477 1 94.62 120 MET B CA 1
ATOM 2135 C C . MET B 1 120 ? 13.133 -22.453 -15.062 1 94.62 120 MET B C 1
ATOM 2137 O O . MET B 1 120 ? 13.969 -22.094 -15.891 1 94.62 120 MET B O 1
ATOM 2141 N N . LYS B 1 121 ? 13.062 -23.656 -14.641 1 93.94 121 LYS B N 1
ATOM 2142 C CA . LYS B 1 121 ? 13.961 -24.688 -15.172 1 93.94 121 LYS B CA 1
ATOM 2143 C C . LYS B 1 121 ? 13.438 -25.25 -16.5 1 93.94 121 LYS B C 1
ATOM 2145 O O . LYS B 1 121 ? 14.133 -26 -17.172 1 93.94 121 LYS B O 1
ATOM 2150 N N . ASN B 1 122 ? 12.266 -24.859 -16.844 1 92.19 122 ASN B N 1
ATOM 2151 C CA . ASN B 1 122 ? 11.711 -25.219 -18.156 1 92.19 122 ASN B CA 1
ATOM 2152 C C . ASN B 1 122 ? 12.328 -24.375 -19.266 1 92.19 122 ASN B C 1
ATOM 2154 O O . ASN B 1 122 ? 12.172 -23.156 -19.297 1 92.19 122 ASN B O 1
ATOM 2158 N N . PRO B 1 123 ? 13.094 -25 -20.266 1 90.44 123 PRO B N 1
ATOM 2159 C CA . PRO B 1 123 ? 13.789 -24.25 -21.312 1 90.44 123 PRO B CA 1
ATOM 2160 C C . PRO B 1 123 ? 12.82 -23.531 -22.25 1 90.44 123 PRO B C 1
ATOM 2162 O O . PRO B 1 123 ? 13.227 -22.625 -22.984 1 90.44 123 PRO B O 1
ATOM 2165 N N . PHE B 1 124 ? 11.578 -23.906 -22.25 1 90.81 124 PHE B N 1
ATOM 2166 C CA . PHE B 1 124 ? 10.602 -23.312 -23.156 1 90.81 124 PHE B CA 1
ATOM 2167 C C . PHE B 1 124 ? 9.875 -22.156 -22.484 1 90.81 124 PHE B C 1
ATOM 2169 O O . PHE B 1 124 ? 8.992 -21.531 -23.062 1 90.81 124 PHE B O 1
ATOM 2176 N N . TYR B 1 125 ? 10.133 -21.844 -21.25 1 91.62 125 TYR B N 1
ATOM 2177 C CA . TYR B 1 125 ? 9.484 -20.766 -20.516 1 91.62 125 TYR B CA 1
ATOM 2178 C C . TYR B 1 125 ? 10.281 -19.469 -20.625 1 91.62 125 TYR B C 1
ATOM 2180 O O . TYR B 1 125 ? 11.508 -19.484 -20.547 1 91.62 125 TYR B O 1
ATOM 2188 N N . SER B 1 126 ? 9.562 -18.359 -20.891 1 90.12 126 SER B N 1
ATOM 2189 C CA . SER B 1 126 ? 10.109 -17 -20.828 1 90.12 126 SER B CA 1
ATOM 2190 C C . SER B 1 126 ? 9.406 -16.172 -19.766 1 90.12 126 SER B C 1
ATOM 2192 O O . SER B 1 126 ? 8.195 -16.312 -19.562 1 90.12 126 SER B O 1
ATOM 2194 N N . LEU B 1 127 ? 10.148 -15.195 -19.125 1 86.44 127 LEU B N 1
ATOM 2195 C CA . LEU B 1 127 ? 9.688 -14.414 -17.984 1 86.44 127 LEU B CA 1
ATOM 2196 C C . LEU B 1 127 ? 8.445 -13.609 -18.344 1 86.44 127 LEU B C 1
ATOM 2198 O O . LEU B 1 127 ? 7.664 -13.234 -17.469 1 86.44 127 LEU B O 1
ATOM 2202 N N . GLU B 1 128 ? 8.211 -13.375 -19.578 1 89.12 128 GLU B N 1
ATOM 2203 C CA . GLU B 1 128 ? 7.09 -12.539 -20.016 1 89.12 128 GLU B CA 1
ATOM 2204 C C . GLU B 1 128 ? 5.867 -13.391 -20.359 1 89.12 128 GLU B C 1
ATOM 2206 O O . GLU B 1 128 ? 4.77 -12.867 -20.531 1 89.12 128 GLU B O 1
ATOM 2211 N N . MET B 1 129 ? 6 -14.664 -20.25 1 91.38 129 MET B N 1
ATOM 2212 C CA . MET B 1 129 ? 4.938 -15.57 -20.672 1 91.38 129 MET B CA 1
ATOM 2213 C C . MET B 1 129 ? 4.086 -16 -19.484 1 91.38 129 MET B C 1
ATOM 2215 O O . MET B 1 129 ? 4.559 -16 -18.344 1 91.38 129 MET B O 1
ATOM 2219 N N . PRO B 1 130 ? 2.855 -16.391 -19.797 1 94.94 130 PRO B N 1
ATOM 2220 C CA . PRO B 1 130 ? 2.02 -16.953 -18.75 1 94.94 130 PRO B CA 1
ATOM 2221 C C . PRO B 1 130 ? 2.611 -18.234 -18.141 1 94.94 130 PRO B C 1
ATOM 2223 O O . PRO B 1 130 ? 3.219 -19.031 -18.859 1 94.94 130 PRO B O 1
ATOM 2226 N N . ILE B 1 131 ? 2.48 -18.344 -16.859 1 96.56 131 ILE B N 1
ATOM 2227 C CA . ILE B 1 131 ? 2.939 -19.547 -16.172 1 96.56 131 ILE B CA 1
ATOM 2228 C C . ILE B 1 131 ? 1.893 -20.656 -16.312 1 96.56 131 ILE B C 1
ATOM 2230 O O . ILE B 1 131 ? 0.827 -20.578 -15.688 1 96.56 131 ILE B O 1
ATOM 2234 N N . ARG B 1 132 ? 2.23 -21.625 -17.156 1 93.88 132 ARG B N 1
ATOM 2235 C CA . ARG B 1 132 ? 1.391 -22.797 -17.359 1 93.88 132 ARG B CA 1
ATOM 2236 C C . ARG B 1 132 ? 2.168 -24.078 -17.078 1 93.88 132 ARG B C 1
ATOM 2238 O O . ARG B 1 132 ? 2.715 -24.703 -17.984 1 93.88 132 ARG B O 1
ATOM 2245 N N . CYS B 1 133 ? 2.361 -24.406 -15.867 1 95.56 133 CYS B N 1
ATOM 2246 C CA . CYS B 1 133 ? 3.123 -25.562 -15.406 1 95.56 133 CYS B CA 1
ATOM 2247 C C . CYS B 1 133 ? 2.344 -26.344 -14.352 1 95.56 133 CYS B C 1
ATOM 2249 O O . CYS B 1 133 ? 2.217 -25.906 -13.211 1 95.56 133 CYS B O 1
ATOM 2251 N N . ASP B 1 134 ? 1.875 -27.531 -14.656 1 96.12 134 ASP B N 1
ATOM 2252 C CA . ASP B 1 134 ? 1 -28.328 -13.805 1 96.12 134 ASP B CA 1
ATOM 2253 C C . ASP B 1 134 ? 1.706 -28.719 -12.508 1 96.12 134 ASP B C 1
ATOM 2255 O O . ASP B 1 134 ? 1.087 -28.75 -11.445 1 96.12 134 ASP B O 1
ATOM 2259 N N . ILE B 1 135 ? 2.943 -29.125 -12.711 1 97.12 135 ILE B N 1
ATOM 2260 C CA . ILE B 1 135 ? 3.682 -29.562 -11.523 1 97.12 135 ILE B CA 1
ATOM 2261 C C . ILE B 1 135 ? 3.781 -28.391 -10.531 1 97.12 135 ILE B C 1
ATOM 2263 O O . ILE B 1 135 ? 3.602 -28.578 -9.328 1 97.12 135 ILE B O 1
ATOM 2267 N N . PHE B 1 136 ? 4.066 -27.188 -10.977 1 97.88 136 PHE B N 1
ATOM 2268 C CA . PHE B 1 136 ? 4.113 -26 -10.125 1 97.88 136 PHE B CA 1
ATOM 2269 C C . PHE B 1 136 ? 2.777 -25.781 -9.422 1 97.88 136 PHE B C 1
ATOM 2271 O O . PHE B 1 136 ? 2.736 -25.562 -8.211 1 97.88 136 PHE B O 1
ATOM 2278 N N . ASP B 1 137 ? 1.733 -25.891 -10.156 1 97.38 137 ASP B N 1
ATOM 2279 C CA . ASP B 1 137 ? 0.396 -25.703 -9.602 1 97.38 137 ASP B CA 1
ATOM 2280 C C . ASP B 1 137 ? 0.14 -26.672 -8.445 1 97.38 137 ASP B C 1
ATOM 2282 O O . ASP B 1 137 ? -0.339 -26.266 -7.387 1 97.38 137 ASP B O 1
ATOM 2286 N N . ARG B 1 138 ? 0.419 -27.859 -8.68 1 97.5 138 ARG B N 1
ATOM 2287 C CA . ARG B 1 138 ? 0.16 -28.906 -7.691 1 97.5 138 ARG B CA 1
ATOM 2288 C C . ARG B 1 138 ? 0.986 -28.688 -6.43 1 97.5 138 ARG B C 1
ATOM 2290 O O . ARG B 1 138 ? 0.467 -28.781 -5.316 1 97.5 138 ARG B O 1
ATOM 2297 N N . LYS B 1 139 ? 2.297 -28.453 -6.617 1 98 139 LYS B N 1
ATOM 2298 C CA . LYS B 1 139 ? 3.18 -28.234 -5.477 1 98 139 LYS B CA 1
ATOM 2299 C C . LYS B 1 139 ? 2.758 -26.984 -4.691 1 98 139 LYS B C 1
ATOM 2301 O O . LYS B 1 139 ? 2.771 -27 -3.459 1 98 139 LYS B O 1
ATOM 2306 N N . LEU B 1 140 ? 2.387 -25.953 -5.41 1 98 140 LEU B N 1
ATOM 2307 C CA . LEU B 1 140 ? 1.93 -24.719 -4.789 1 98 140 LEU B CA 1
ATOM 2308 C C . LEU B 1 140 ? 0.661 -24.953 -3.977 1 98 140 LEU B C 1
ATOM 2310 O O . LEU B 1 140 ? 0.576 -24.531 -2.818 1 98 140 LEU B O 1
ATOM 2314 N N . LEU B 1 141 ? -0.269 -25.594 -4.578 1 96.06 141 LEU B N 1
ATOM 2315 C CA . LEU B 1 141 ? -1.529 -25.875 -3.902 1 96.06 141 LEU B CA 1
ATOM 2316 C C . LEU B 1 141 ? -1.293 -26.688 -2.631 1 96.06 141 LEU B C 1
ATOM 2318 O O . LEU B 1 141 ? -1.88 -26.406 -1.587 1 96.06 141 LEU B O 1
ATOM 2322 N N . SER B 1 142 ? -0.514 -27.734 -2.723 1 97 142 SER B N 1
ATOM 2323 C CA . SER B 1 142 ? -0.2 -28.562 -1.568 1 97 142 SER B CA 1
ATOM 2324 C C . SER B 1 142 ? 0.432 -27.75 -0.449 1 97 142 SER B C 1
ATOM 2326 O O . SER B 1 142 ? 0.05 -27.875 0.716 1 97 142 SER B O 1
ATOM 2328 N N . TYR B 1 143 ? 1.356 -26.953 -0.794 1 97 143 TYR B N 1
ATOM 2329 C CA . TYR B 1 143 ? 2.055 -26.125 0.177 1 97 143 TYR B CA 1
ATOM 2330 C C . TYR B 1 143 ? 1.089 -25.172 0.878 1 97 143 TYR B C 1
ATOM 2332 O O . TYR B 1 143 ? 1.093 -25.078 2.107 1 97 143 TYR B O 1
ATOM 2340 N N . ILE B 1 144 ? 0.246 -24.453 0.13 1 95.25 144 ILE B N 1
ATOM 2341 C CA . ILE B 1 144 ? -0.687 -23.484 0.678 1 95.25 144 ILE B CA 1
ATOM 2342 C C . ILE B 1 144 ? -1.734 -24.188 1.533 1 95.25 144 ILE B C 1
ATOM 2344 O O . ILE B 1 144 ? -2.168 -23.656 2.559 1 95.25 144 ILE B O 1
ATOM 2348 N N . ARG B 1 145 ? -2.156 -25.328 1.068 1 93.5 145 ARG B N 1
ATOM 2349 C CA . ARG B 1 145 ? -3.105 -26.109 1.857 1 93.5 145 ARG B CA 1
ATOM 2350 C C . ARG B 1 145 ? -2.545 -26.422 3.24 1 93.5 145 ARG B C 1
ATOM 2352 O O . ARG B 1 145 ? -3.273 -26.391 4.234 1 93.5 145 ARG B O 1
ATOM 2359 N N . GLU B 1 146 ? -1.324 -26.766 3.281 1 93.5 146 GLU B N 1
ATOM 2360 C CA . GLU B 1 146 ? -0.67 -27.031 4.559 1 93.5 146 GLU B CA 1
ATOM 2361 C C . GLU B 1 146 ? -0.705 -25.797 5.461 1 93.5 146 GLU B C 1
ATOM 2363 O O . GLU B 1 146 ? -0.896 -25.922 6.672 1 93.5 146 GLU B O 1
ATOM 2368 N N . ILE B 1 147 ? -0.523 -24.672 4.898 1 90.56 147 ILE B N 1
ATOM 2369 C CA . ILE B 1 147 ? -0.519 -23.422 5.641 1 90.56 147 ILE B CA 1
ATOM 2370 C C . ILE B 1 147 ? -1.935 -23.094 6.113 1 90.56 147 ILE B C 1
ATOM 2372 O O . ILE B 1 147 ? -2.137 -22.703 7.266 1 90.56 147 ILE B O 1
ATOM 2376 N N . ASN B 1 148 ? -2.877 -23.203 5.23 1 89.69 148 ASN B N 1
ATOM 2377 C CA . ASN B 1 148 ? -4.254 -22.812 5.516 1 89.69 148 ASN B CA 1
ATOM 2378 C C . ASN B 1 148 ? -4.926 -23.797 6.477 1 89.69 148 ASN B C 1
ATOM 2380 O O . ASN B 1 148 ? -5.914 -23.453 7.129 1 89.69 148 ASN B O 1
ATOM 2384 N N . ASN B 1 149 ? -4.422 -24.938 6.562 1 85.75 149 ASN B N 1
ATOM 2385 C CA . ASN B 1 149 ? -5.004 -25.938 7.438 1 85.75 149 ASN B CA 1
ATOM 2386 C C . ASN B 1 149 ? -4.32 -25.969 8.805 1 85.75 149 ASN B C 1
ATOM 2388 O O . ASN B 1 149 ? -4.711 -26.734 9.688 1 85.75 149 ASN B O 1
ATOM 2392 N N . ARG B 1 150 ? -3.309 -25.141 9.047 1 76.56 150 ARG B N 1
ATOM 2393 C CA . ARG B 1 150 ? -2.695 -25.031 10.367 1 76.56 150 ARG B CA 1
ATOM 2394 C C . ARG B 1 150 ? -3.51 -24.109 11.273 1 76.56 150 ARG B C 1
ATOM 2396 O O . ARG B 1 150 ? -4.145 -23.172 10.797 1 76.56 150 ARG B O 1
#